Protein AF-A0A085B988-F1 (afdb_monomer)

Solvent-accessible surface area (backbone atoms only — not comparable to full-atom values): 16135 Å² total; per-residue (Å²): 115,70,68,63,54,52,51,52,52,50,52,53,51,49,52,50,49,53,51,50,53,52,50,44,58,66,55,69,70,74,68,93,70,78,84,76,68,86,62,79,78,66,74,52,70,45,44,28,34,42,76,53,87,60,37,57,33,40,39,37,40,33,57,68,80,32,30,37,39,39,39,37,30,52,60,82,52,98,89,60,91,79,76,56,55,33,34,33,35,31,39,49,46,76,57,89,52,35,40,32,35,39,48,45,75,81,68,67,90,34,77,63,71,89,75,56,96,68,50,76,66,55,59,63,71,48,71,84,55,59,67,43,81,42,102,53,93,70,60,93,62,35,32,36,43,28,30,57,69,68,96,55,71,85,59,50,44,44,25,27,76,56,95,92,36,83,40,82,42,60,70,78,42,77,42,76,48,95,61,66,49,73,47,80,55,99,65,35,62,53,58,38,37,32,38,38,32,29,52,50,45,94,84,36,34,40,36,40,35,44,84,84,81,45,74,47,80,46,50,50,90,77,41,94,63,51,23,28,36,39,57,78,74,68,48,93,46,46,50,80,45,55,74,48,39,25,46,47,62,101,53,37,44,32,61,57,86,56,93,85,51,64,92,51,69,82,46,64,66,70,75,41,60,22,37,55,110

Organism: NCBI:txid421072

Mean predicted aligned error: 17.69 Å

Nearest PDB structures (foldseek):
  1yem-assembly1_A  TM=4.155E-01  e=1.054E+00  Pyrococcus furiosus DSM 3638
  2dc4-assembly1_B  TM=4.077E-01  e=1.527E+00  Pyrococcus horikoshii
  8t0b-assembly1_A  TM=4.467E-01  e=3.559E+00  Burkholderia pseudomallei
  2hzr-assembly1_A  TM=3.355E-01  e=6.041E+00  Homo sapiens

Foldseek 3Di:
DVVVVVVVVVVVVVVVVVVVVVVVVVVVVPDDDDPPPPPPPAADWWKWFFPDPQWTWIKIAHRNQQKIKIKIWGDDDPPDPDIAIAMWIAGWDDDPQKIFDFTDDPDVPFPPVVPDPDDPVNCVVCQAWPKFADPDDDDPQKAKEFEQDDPCQPQKWKFFQDPNDTDGWDFPDKDFDPDWDWDDDPGGIGTTGIMIITGQDPQQWMWMAGDVRDIDIGRCVPVVHRYIYIYSQPDRRYDGRGGWMWRDDPFWTATDDDPPPVVCPPPPRNNGIITID

Sequence (277 aa):
MKMKAIMIIMMTLVILAIGVVSLSALKSSSAKGKKQKISNFFLKTEIYKSNDKLTNTIMKLDYKDSTFSYQEKYILKPGDDVGYETESKGKFKMNHDTLIFYSEMPENAQLDFGTHELTDEEIAKNKFSYIYPIDEKVDDNQVKIYFDNIAEIQEYKAFTIIDHQLKPINIIERKELDESKLIKTKTSNFFLFHYLIIEMPKNNQLLIIGSRDESFLFDFNKIPYRSFHFYTRVYWGFMDLTGIKFQKNDKTLKRIQSADDKRYQSSGALNLDFIKQ

Structure (mmCIF, N/CA/C/O backbone):
data_AF-A0A085B988-F1
#
_entry.id   AF-A0A085B988-F1
#
loop_
_atom_site.group_PDB
_atom_site.id
_atom_site.type_symbol
_atom_site.label_atom_id
_atom_site.label_alt_id
_atom_site.label_comp_id
_atom_site.label_asym_id
_atom_site.label_entity_id
_atom_site.label_seq_id
_atom_site.pdbx_PDB_ins_code
_atom_site.Cartn_x
_atom_site.Cartn_y
_atom_site.Cartn_z
_atom_site.occupancy
_atom_site.B_iso_or_equiv
_atom_site.auth_seq_id
_atom_site.auth_comp_id
_atom_site.auth_asym_id
_atom_site.auth_atom_id
_atom_site.pdbx_PDB_model_num
ATOM 1 N N . MET A 1 1 ? -79.109 -28.589 -8.029 1.00 56.28 1 MET A N 1
ATOM 2 C CA . MET A 1 1 ? -78.853 -27.384 -7.196 1.00 56.28 1 MET A CA 1
ATOM 3 C C . MET A 1 1 ? -78.129 -27.672 -5.877 1.00 56.28 1 MET A C 1
ATOM 5 O O . MET A 1 1 ? -77.225 -26.913 -5.556 1.00 56.28 1 MET A O 1
ATOM 9 N N . LYS A 1 2 ? -78.443 -28.756 -5.143 1.00 52.97 2 LYS A N 1
ATOM 10 C CA . LYS A 1 2 ? -77.826 -29.066 -3.832 1.00 52.97 2 LYS A CA 1
ATOM 11 C C . LYS A 1 2 ? -76.287 -29.201 -3.844 1.00 52.97 2 LYS A C 1
ATOM 13 O O . LYS A 1 2 ? -75.645 -28.641 -2.968 1.00 52.97 2 LYS A O 1
ATOM 18 N N . MET A 1 3 ? -75.678 -29.831 -4.858 1.00 53.03 3 MET A N 1
ATOM 19 C CA . MET A 1 3 ? -74.204 -29.963 -4.931 1.00 53.03 3 MET A CA 1
ATOM 20 C C . MET A 1 3 ? -73.462 -28.630 -5.110 1.00 53.03 3 MET A C 1
ATOM 22 O O . MET A 1 3 ? -72.415 -28.441 -4.503 1.00 53.03 3 MET A O 1
ATOM 26 N N . LYS A 1 4 ? -74.005 -27.682 -5.891 1.00 57.44 4 LYS A N 1
ATOM 27 C CA . LYS A 1 4 ? -73.367 -26.366 -6.087 1.00 57.44 4 LYS A CA 1
ATOM 28 C C . LYS A 1 4 ? -73.376 -25.538 -4.796 1.00 57.44 4 LYS A C 1
ATOM 30 O O . LYS A 1 4 ? -72.388 -24.881 -4.496 1.00 57.44 4 LYS A O 1
ATOM 35 N N . ALA A 1 5 ? -74.447 -25.631 -4.006 1.00 67.19 5 ALA A N 1
ATOM 36 C CA . ALA A 1 5 ? -74.530 -24.974 -2.701 1.00 67.19 5 ALA A CA 1
ATOM 37 C C . ALA A 1 5 ? -73.540 -25.575 -1.685 1.00 67.19 5 ALA A C 1
ATOM 39 O O . ALA A 1 5 ? -72.858 -24.830 -0.989 1.00 67.19 5 ALA A O 1
ATOM 40 N N . ILE A 1 6 ? -73.394 -26.906 -1.657 1.00 71.62 6 ILE A N 1
ATOM 41 C CA . ILE A 1 6 ? -72.419 -27.591 -0.789 1.00 71.62 6 ILE A CA 1
ATOM 42 C C . ILE A 1 6 ? -70.984 -27.171 -1.136 1.00 71.62 6 ILE A C 1
ATOM 44 O O . ILE A 1 6 ? -70.185 -26.914 -0.240 1.00 71.62 6 ILE A O 1
ATOM 48 N N . MET A 1 7 ? -70.668 -27.032 -2.426 1.00 64.38 7 MET A N 1
ATOM 49 C CA . MET A 1 7 ? -69.333 -26.637 -2.880 1.00 64.38 7 MET A CA 1
ATOM 50 C C . MET A 1 7 ? -68.983 -25.192 -2.492 1.00 64.38 7 MET A C 1
ATOM 52 O O . MET A 1 7 ? -67.863 -24.922 -2.068 1.00 64.38 7 MET A O 1
ATOM 56 N N . ILE A 1 8 ? -69.956 -24.277 -2.566 1.00 74.81 8 ILE A N 1
ATOM 57 C CA . ILE A 1 8 ? -69.787 -22.883 -2.128 1.00 74.81 8 ILE A CA 1
ATOM 58 C C . ILE A 1 8 ? -69.604 -22.823 -0.608 1.00 74.81 8 ILE A C 1
ATOM 60 O O . ILE A 1 8 ? -68.708 -22.131 -0.129 1.00 74.81 8 ILE A O 1
ATOM 64 N N . ILE A 1 9 ? -70.383 -23.591 0.158 1.00 74.94 9 ILE A N 1
ATOM 65 C CA . ILE A 1 9 ? -70.235 -23.657 1.618 1.00 74.94 9 ILE A CA 1
ATOM 66 C C . ILE A 1 9 ? -68.855 -24.220 1.995 1.00 74.94 9 ILE A C 1
ATOM 68 O O . ILE A 1 9 ? -68.185 -23.647 2.852 1.00 74.94 9 ILE A O 1
ATOM 72 N N . MET A 1 10 ? -68.379 -25.268 1.311 1.00 70.19 10 MET A N 1
ATOM 73 C CA . MET A 1 10 ? -67.030 -25.803 1.532 1.00 70.19 10 MET A CA 1
ATOM 74 C C . MET A 1 10 ? -65.930 -24.803 1.168 1.00 70.19 10 MET A C 1
ATOM 76 O O . MET A 1 10 ? -65.012 -24.629 1.962 1.00 70.19 10 MET A O 1
ATOM 80 N N . MET A 1 11 ? -66.015 -24.107 0.028 1.00 72.69 11 MET A N 1
ATOM 81 C CA . MET A 1 11 ? -65.027 -23.072 -0.315 1.00 72.69 11 MET A CA 1
ATOM 82 C C . MET A 1 11 ? -65.014 -21.946 0.719 1.00 72.69 11 MET A C 1
ATOM 84 O O . MET A 1 11 ? -63.944 -21.497 1.119 1.00 72.69 11 MET A O 1
ATOM 88 N N . THR A 1 12 ? -66.184 -21.534 1.207 1.00 73.38 12 THR A N 1
ATOM 89 C CA . THR A 1 12 ? -66.284 -20.475 2.220 1.00 73.38 12 THR A CA 1
ATOM 90 C C . THR A 1 12 ? -65.674 -20.923 3.554 1.00 73.38 12 THR A C 1
ATOM 92 O O . THR A 1 12 ? -64.938 -20.163 4.179 1.00 73.38 12 THR A O 1
ATOM 95 N N . LEU A 1 13 ? -65.899 -22.179 3.958 1.00 72.44 13 LEU A N 1
ATOM 96 C CA . LEU A 1 13 ? -65.282 -22.782 5.146 1.00 72.44 13 LEU A CA 1
ATOM 97 C C . LEU A 1 13 ? -63.763 -22.937 5.008 1.00 72.44 13 LEU A C 1
ATOM 99 O O . LEU A 1 13 ? -63.048 -22.691 5.974 1.00 72.44 13 LEU A O 1
ATOM 103 N N . VAL A 1 14 ? -63.258 -23.289 3.823 1.00 71.19 14 VAL A N 1
ATOM 104 C CA . VAL A 1 14 ? -61.813 -23.383 3.557 1.00 71.19 14 VAL A CA 1
ATOM 105 C C . VAL A 1 14 ? -61.159 -22.002 3.608 1.00 71.19 14 VAL A C 1
ATOM 107 O O . VAL A 1 14 ? -60.109 -21.853 4.225 1.00 71.19 14 VAL A O 1
ATOM 110 N N . ILE A 1 15 ? -61.792 -20.970 3.044 1.00 70.38 15 ILE A N 1
ATOM 111 C CA . ILE A 1 15 ? -61.278 -19.591 3.099 1.00 70.38 15 ILE A CA 1
ATOM 112 C C . ILE A 1 15 ? -61.285 -19.065 4.542 1.00 70.38 15 ILE A C 1
ATOM 114 O O . ILE A 1 15 ? -60.307 -18.457 4.976 1.00 70.38 15 ILE A O 1
ATOM 118 N N . LEU A 1 16 ? -62.336 -19.352 5.318 1.00 64.38 16 LEU A N 1
ATOM 119 C CA . LEU A 1 16 ? -62.389 -19.024 6.746 1.00 64.38 16 LEU A CA 1
ATOM 120 C C . LEU A 1 16 ? -61.333 -19.794 7.550 1.00 64.38 16 LEU A C 1
ATOM 122 O O . LEU A 1 16 ? -60.683 -19.202 8.407 1.00 64.38 16 LEU A O 1
ATOM 126 N N . ALA A 1 17 ? -61.102 -21.075 7.252 1.00 60.28 17 ALA A N 1
ATOM 127 C CA . ALA A 1 17 ? -60.064 -21.869 7.902 1.00 60.28 17 ALA A CA 1
ATOM 128 C C . ALA A 1 17 ? -58.659 -21.330 7.591 1.00 60.28 17 ALA A C 1
ATOM 130 O O . ALA A 1 17 ? -57.859 -21.168 8.509 1.00 60.28 17 ALA A O 1
ATOM 131 N N . ILE A 1 18 ? -58.372 -20.961 6.338 1.00 64.31 18 ILE A N 1
ATOM 132 C CA . ILE A 1 18 ? -57.099 -20.329 5.956 1.00 64.31 18 ILE A CA 1
ATOM 133 C C . ILE A 1 18 ? -56.958 -18.966 6.644 1.00 64.31 18 ILE A C 1
ATOM 135 O O . ILE A 1 18 ? -55.893 -18.666 7.179 1.00 64.31 18 ILE A O 1
ATOM 139 N N . GLY A 1 19 ? -58.024 -18.165 6.715 1.00 53.06 19 GLY A N 1
ATOM 140 C CA . GLY A 1 19 ? -58.020 -16.879 7.417 1.00 53.06 19 GLY A CA 1
ATOM 141 C C . GLY A 1 19 ? -57.757 -17.014 8.920 1.00 53.06 19 GLY A C 1
ATOM 142 O O . GLY A 1 19 ? -56.958 -16.261 9.474 1.00 53.06 19 GLY A O 1
ATOM 143 N N . VAL A 1 20 ? -58.357 -18.012 9.578 1.00 58.59 20 VAL A N 1
ATOM 144 C CA . VAL A 1 20 ? -58.150 -18.285 11.009 1.00 58.59 20 VAL A CA 1
ATOM 145 C C . VAL A 1 20 ? -56.761 -18.863 11.275 1.00 58.59 20 VAL A C 1
ATOM 147 O O . VAL A 1 20 ? -56.142 -18.448 12.248 1.00 58.59 20 VAL A O 1
ATOM 150 N N . VAL A 1 21 ? -56.232 -19.737 10.408 1.00 55.00 21 VAL A N 1
ATOM 151 C CA . VAL A 1 21 ? -54.849 -20.250 10.497 1.00 55.00 21 VAL A CA 1
ATOM 152 C C . VAL A 1 21 ? -53.825 -19.138 10.245 1.00 55.00 21 VAL A C 1
ATOM 154 O O . VAL A 1 21 ? -52.791 -19.089 10.902 1.00 55.00 21 VAL A O 1
ATOM 157 N N . SER A 1 22 ? -54.135 -18.183 9.367 1.00 52.50 22 SER A N 1
ATOM 158 C CA . SER A 1 22 ? -53.291 -17.007 9.117 1.00 52.50 22 SER A CA 1
ATOM 159 C C . SER A 1 22 ? -53.300 -16.042 10.305 1.00 52.50 22 SER A C 1
ATOM 161 O O . SER A 1 22 ? -52.251 -15.529 10.690 1.00 52.50 22 SER A O 1
ATOM 163 N N . LEU A 1 23 ? -54.461 -15.828 10.942 1.00 47.12 23 LEU A N 1
ATOM 164 C CA . LEU A 1 23 ? -54.572 -15.001 12.147 1.00 47.12 23 LEU A CA 1
ATOM 165 C C . LEU A 1 23 ? -53.976 -15.678 13.384 1.00 47.12 23 LEU A C 1
ATOM 167 O O . LEU A 1 23 ?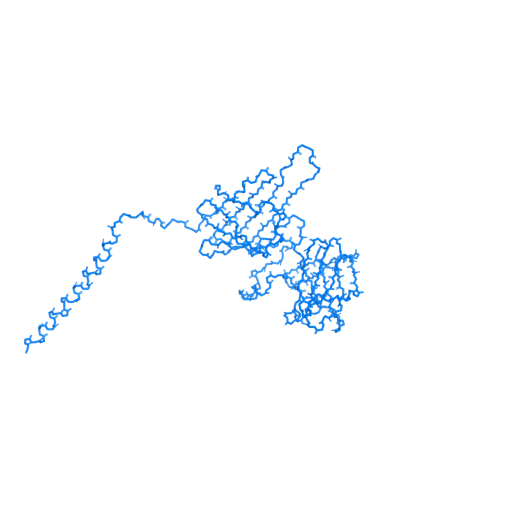 -53.443 -14.984 14.248 1.00 47.12 23 LEU A O 1
ATOM 171 N N . SER A 1 24 ? -54.070 -17.004 13.495 1.00 49.41 24 SER A N 1
ATOM 172 C CA . SER A 1 24 ? -53.463 -17.757 14.590 1.00 49.41 24 SER A CA 1
ATOM 173 C C . SER A 1 24 ? -51.964 -17.945 14.389 1.00 49.41 24 SER A C 1
ATOM 175 O O . SER A 1 24 ? -51.262 -17.898 15.384 1.00 49.41 24 SER A O 1
ATOM 177 N N . ALA A 1 25 ? -51.438 -17.997 13.160 1.00 47.59 25 ALA A N 1
ATOM 178 C CA . ALA A 1 25 ? -50.002 -17.855 12.894 1.00 47.59 25 ALA A CA 1
ATOM 179 C C . ALA A 1 25 ? -49.496 -16.430 13.202 1.00 47.59 25 ALA A C 1
ATOM 181 O O . ALA A 1 25 ? -48.410 -16.260 13.758 1.00 47.59 25 ALA A O 1
ATOM 182 N N . LEU A 1 26 ? -50.310 -15.397 12.937 1.00 41.78 26 LEU A N 1
ATOM 183 C CA . LEU A 1 26 ? -50.000 -14.022 13.350 1.00 41.78 26 LEU A CA 1
ATOM 184 C C . LEU A 1 26 ? -50.078 -13.831 14.876 1.00 41.78 26 LEU A C 1
ATOM 186 O O . LEU A 1 26 ? -49.304 -13.053 15.425 1.00 41.78 26 LEU A O 1
ATOM 190 N N . LYS A 1 27 ? -50.980 -14.539 15.574 1.00 38.75 27 LYS A N 1
ATOM 191 C CA . LYS A 1 27 ? -51.161 -14.442 17.036 1.00 38.75 27 LYS A CA 1
ATOM 192 C C . LYS A 1 27 ? -50.335 -15.447 17.847 1.00 38.75 27 LYS A C 1
ATOM 194 O O . LYS A 1 27 ? -50.029 -15.153 18.993 1.00 38.75 27 LYS A O 1
ATOM 199 N N . SER A 1 28 ? -49.913 -16.587 17.302 1.00 31.91 28 SER A N 1
ATOM 200 C CA . SER A 1 28 ? -49.079 -17.571 18.014 1.00 31.91 28 SER A CA 1
ATOM 201 C C . SER A 1 28 ? -47.587 -17.246 17.958 1.00 31.91 28 SER A C 1
ATOM 203 O O . SER A 1 28 ? -46.792 -17.951 18.574 1.00 31.91 28 SER A O 1
ATOM 205 N N . SER A 1 29 ? -47.195 -16.158 17.288 1.00 34.44 29 SER A N 1
ATOM 206 C CA . SER A 1 29 ? -45.872 -15.550 17.474 1.00 34.44 29 SER A CA 1
ATOM 207 C C . SER A 1 29 ? -45.785 -14.691 18.749 1.00 34.44 29 SER A C 1
ATOM 209 O O . SER A 1 29 ? -44.709 -14.203 19.094 1.00 34.44 29 SER A O 1
ATOM 211 N N . SER A 1 30 ? -46.871 -14.556 19.528 1.00 40.97 30 SER A N 1
ATOM 212 C CA . SER A 1 30 ? -46.821 -13.934 20.854 1.00 40.97 30 SER A CA 1
ATOM 213 C C . SER A 1 30 ? -46.488 -14.951 21.954 1.00 40.97 30 SER A C 1
ATOM 215 O O . SER A 1 30 ? -47.345 -15.349 22.743 1.00 40.97 30 SER A O 1
ATOM 217 N N . ALA A 1 31 ? -45.213 -15.326 22.054 1.00 35.84 31 ALA A N 1
ATOM 218 C CA . ALA A 1 31 ? -44.640 -15.856 23.288 1.00 35.84 31 ALA A CA 1
ATOM 219 C C . ALA A 1 31 ? -43.190 -15.371 23.463 1.00 35.84 31 ALA A C 1
ATOM 221 O O . ALA A 1 31 ? -42.256 -15.901 22.876 1.00 35.84 31 ALA A O 1
ATOM 222 N N . LYS A 1 32 ? -43.041 -14.346 24.315 1.00 38.91 32 LYS A N 1
ATOM 223 C CA . LYS A 1 32 ? -41.827 -13.967 25.064 1.00 38.91 32 LYS A CA 1
ATOM 224 C C . LYS A 1 32 ? -40.514 -13.896 24.264 1.00 38.91 32 LYS A C 1
ATOM 226 O O . LYS A 1 32 ? -39.585 -14.661 24.489 1.00 38.91 32 LYS A O 1
ATOM 231 N N . GLY A 1 33 ? -40.379 -12.855 23.452 1.00 31.08 33 GLY A N 1
ATOM 232 C CA . GLY A 1 33 ? -39.092 -12.382 22.943 1.00 31.08 33 GLY A CA 1
ATOM 233 C C . GLY A 1 33 ? -39.107 -10.862 22.904 1.00 31.08 33 GLY A C 1
ATOM 234 O O . GLY A 1 33 ? -40.098 -10.276 22.483 1.00 31.08 33 GLY A O 1
ATOM 235 N N . LYS A 1 34 ? -38.060 -10.228 23.436 1.00 28.50 34 LYS A N 1
ATOM 236 C CA . LYS A 1 34 ? -37.865 -8.773 23.548 1.00 28.50 34 LYS A CA 1
ATOM 237 C C . LYS A 1 34 ? -38.475 -8.004 22.370 1.00 28.50 34 LYS A C 1
ATOM 239 O O . LYS A 1 34 ? -38.196 -8.344 21.227 1.00 28.50 34 LYS A O 1
ATOM 244 N N . LYS A 1 35 ? -39.198 -6.909 22.658 1.00 27.38 35 LYS A N 1
ATOM 245 C CA . LYS A 1 35 ? -39.424 -5.815 21.698 1.00 27.38 35 LYS A CA 1
ATOM 246 C C . LYS A 1 35 ? -38.090 -5.542 21.002 1.00 27.38 35 LYS A C 1
ATOM 248 O O . LYS A 1 35 ? -37.198 -4.952 21.615 1.00 27.38 35 LYS A O 1
ATOM 253 N N . GLN A 1 36 ? -37.942 -5.993 19.761 1.00 36.16 36 GLN A N 1
ATOM 254 C CA . GLN A 1 36 ? -36.834 -5.595 18.919 1.00 36.16 36 GLN A CA 1
ATOM 255 C C . GLN A 1 36 ? -37.125 -4.135 18.603 1.00 36.16 36 GLN A C 1
ATOM 257 O O . GLN A 1 36 ? -37.909 -3.800 17.719 1.00 36.16 36 GLN A O 1
ATOM 262 N N . LYS A 1 37 ? -36.587 -3.251 19.453 1.00 29.38 37 LYS A N 1
ATOM 263 C CA . LYS A 1 37 ? -36.393 -1.857 19.094 1.00 29.38 37 LYS A CA 1
ATOM 264 C C . LYS A 1 37 ? -35.726 -1.913 17.726 1.00 29.38 37 LYS A C 1
ATOM 266 O O . LYS A 1 37 ? -34.591 -2.368 17.627 1.00 29.38 37 LYS A O 1
ATOM 271 N N . ILE A 1 38 ? -36.416 -1.436 16.701 1.00 37.53 38 ILE A N 1
ATOM 272 C CA . ILE A 1 38 ? -35.752 -0.853 15.543 1.00 37.53 38 ILE A CA 1
ATOM 273 C C . ILE A 1 38 ? -35.055 0.384 16.119 1.00 37.53 38 ILE A C 1
ATOM 275 O O . ILE A 1 38 ? -35.609 1.476 16.179 1.00 37.53 38 ILE A O 1
ATOM 279 N N . SER A 1 39 ? -33.916 0.163 16.769 1.00 35.88 39 SER A N 1
ATOM 280 C CA . SER A 1 39 ? -33.159 1.194 17.452 1.00 35.88 39 SER A CA 1
ATOM 281 C C . SER A 1 39 ? -32.355 1.923 16.396 1.00 35.88 39 SER A C 1
ATOM 283 O O . SER A 1 39 ? -31.369 1.364 15.936 1.00 35.88 39 SER A O 1
ATOM 285 N N . ASN A 1 40 ? -32.778 3.134 16.030 1.00 35.56 40 ASN A N 1
ATOM 286 C CA . ASN A 1 40 ? -31.929 4.268 15.641 1.00 35.56 40 ASN A CA 1
ATOM 287 C C . ASN A 1 40 ? -30.579 3.919 14.971 1.00 35.56 40 ASN A C 1
ATOM 289 O O . ASN A 1 40 ? -29.538 4.394 15.422 1.00 35.56 40 ASN A O 1
ATOM 293 N N . PHE A 1 41 ? -30.563 3.082 13.930 1.00 43.50 41 PHE A N 1
ATOM 294 C CA . PHE A 1 41 ? -29.304 2.507 13.432 1.00 43.50 41 PHE A CA 1
ATOM 295 C C . PHE A 1 41 ? -28.514 3.445 12.500 1.00 43.50 41 PHE A C 1
ATOM 297 O O . PHE A 1 41 ? -27.426 3.095 12.073 1.00 43.50 41 PHE A O 1
ATOM 304 N N . PHE A 1 42 ? -29.009 4.653 12.207 1.00 45.97 42 PHE A N 1
ATOM 305 C CA . PHE A 1 42 ? -28.459 5.487 11.126 1.00 45.97 42 PHE A CA 1
ATOM 306 C C . PHE A 1 42 ? -27.884 6.850 11.546 1.00 45.97 42 PHE A C 1
ATOM 308 O O . PHE A 1 42 ? -27.756 7.738 10.713 1.00 45.97 42 PHE A O 1
ATOM 315 N N . LEU A 1 43 ? -27.503 7.037 12.816 1.00 51.69 43 LEU A N 1
ATOM 316 C CA . LEU A 1 43 ? -26.824 8.273 13.265 1.00 51.69 43 LEU A CA 1
ATOM 317 C C . LEU A 1 43 ? -25.658 8.042 14.239 1.00 51.69 43 LEU A C 1
ATOM 319 O O . LEU A 1 43 ? -25.216 8.975 14.906 1.00 51.69 43 LEU A O 1
ATOM 323 N N . LYS A 1 44 ? -25.191 6.803 14.406 1.00 76.06 44 LYS A N 1
ATOM 324 C CA . LYS A 1 44 ? -24.304 6.469 15.521 1.00 76.06 44 LYS A CA 1
ATOM 325 C C . LYS A 1 44 ? -22.869 6.314 15.053 1.00 76.06 44 LYS A C 1
ATOM 327 O O . LYS A 1 44 ? -22.536 5.279 14.503 1.00 76.06 44 LYS A O 1
ATOM 332 N N . THR A 1 45 ? -22.015 7.286 15.346 1.00 88.50 45 THR A N 1
ATOM 333 C CA . THR A 1 45 ? -20.570 7.045 15.380 1.00 88.50 45 THR A CA 1
ATOM 334 C C . THR A 1 45 ? -20.261 6.083 16.533 1.00 88.50 45 THR A C 1
ATOM 336 O O . THR A 1 45 ? -20.767 6.248 17.646 1.00 88.50 45 THR A O 1
ATOM 339 N N . GLU A 1 46 ? -19.448 5.062 16.288 1.00 93.00 46 GLU A N 1
ATOM 340 C CA . GLU A 1 46 ? -18.937 4.155 17.316 1.00 93.00 46 GLU A CA 1
ATOM 341 C C . GLU A 1 46 ? -17.434 4.355 17.480 1.00 93.00 46 GLU A C 1
ATOM 343 O O . GLU A 1 46 ? -16.712 4.480 16.495 1.00 93.00 46 GLU A O 1
ATOM 348 N N . ILE A 1 47 ? -16.962 4.389 18.725 1.00 93.69 47 ILE A N 1
ATOM 349 C CA . ILE A 1 47 ? -15.545 4.551 19.048 1.00 93.69 47 ILE A CA 1
ATOM 350 C C . ILE A 1 47 ? -15.073 3.284 19.744 1.00 93.69 47 ILE A C 1
ATOM 352 O O . ILE A 1 47 ? -15.721 2.778 20.657 1.00 93.69 47 ILE A O 1
ATOM 356 N N . TYR A 1 48 ? -13.936 2.781 19.303 1.00 93.06 48 TYR A N 1
ATOM 357 C CA . TYR A 1 48 ? -13.304 1.565 19.766 1.00 93.06 48 TYR A CA 1
ATOM 358 C C . TYR A 1 48 ? -11.884 1.886 20.207 1.00 93.06 48 TYR A C 1
ATOM 360 O O . TYR A 1 48 ? -11.178 2.640 19.540 1.00 93.06 48 TYR A O 1
ATOM 368 N N . LYS A 1 49 ? -11.455 1.305 21.324 1.00 92.62 49 LYS A N 1
ATOM 369 C CA . LYS A 1 49 ? -10.102 1.457 21.854 1.00 92.62 49 LYS A CA 1
ATOM 370 C C . LYS A 1 49 ? -9.450 0.091 22.013 1.00 92.62 49 LYS A C 1
ATOM 372 O O . LYS A 1 49 ? -10.100 -0.844 22.482 1.00 92.62 49 LYS A O 1
ATOM 377 N N . SER A 1 50 ? -8.187 -0.028 21.617 1.00 89.62 50 SER A N 1
ATOM 378 C CA . SER A 1 50 ? -7.404 -1.232 21.903 1.00 89.62 50 SER A CA 1
ATOM 379 C C . SER A 1 50 ? -7.091 -1.328 23.400 1.00 89.62 50 SER A C 1
ATOM 381 O O . SER A 1 50 ? -6.917 -0.311 24.072 1.00 89.62 50 SER A O 1
ATOM 383 N N . ASN A 1 51 ? -6.990 -2.552 23.919 1.00 85.56 51 ASN A N 1
ATOM 384 C CA . ASN A 1 51 ? -6.523 -2.820 25.284 1.00 85.56 51 ASN A CA 1
ATOM 385 C C . ASN A 1 51 ? -4.990 -2.852 25.411 1.00 85.56 51 ASN A C 1
ATOM 387 O O . ASN A 1 51 ? -4.471 -3.269 26.450 1.00 85.56 51 ASN A O 1
ATOM 391 N N . ASP A 1 52 ? -4.266 -2.465 24.360 1.00 83.75 52 ASP A N 1
ATOM 392 C CA . ASP A 1 52 ? -2.813 -2.368 24.408 1.00 83.75 52 ASP A CA 1
ATOM 393 C C . ASP A 1 52 ? -2.354 -1.390 25.500 1.00 83.75 52 ASP A C 1
ATOM 395 O O . ASP A 1 52 ? -2.938 -0.327 25.708 1.00 83.75 52 ASP A O 1
ATOM 399 N N . LYS A 1 53 ? -1.283 -1.758 26.204 1.00 83.56 53 LYS A N 1
ATOM 400 C CA . LYS A 1 53 ? -0.623 -0.902 27.197 1.00 83.56 53 LYS A CA 1
ATOM 401 C C . LYS A 1 53 ? 0.565 -0.141 26.612 1.00 83.56 53 LYS A C 1
ATOM 403 O O . LYS A 1 53 ? 1.077 0.757 27.276 1.00 83.56 53 LYS A O 1
ATOM 408 N N . LEU A 1 54 ? 1.043 -0.534 25.431 1.00 79.50 54 LEU A N 1
ATOM 409 C CA . LEU A 1 54 ? 2.178 0.090 24.748 1.00 79.50 54 LEU A CA 1
ATOM 410 C C . LEU A 1 54 ? 1.741 1.225 23.821 1.00 79.50 54 LEU A C 1
ATOM 412 O O . LEU A 1 54 ? 2.508 2.154 23.578 1.00 79.50 54 LEU A O 1
ATOM 416 N N . THR A 1 55 ? 0.504 1.168 23.335 1.00 83.25 55 THR A N 1
ATOM 417 C CA . THR A 1 55 ? -0.047 2.136 22.391 1.00 83.25 55 THR A CA 1
ATOM 418 C C . THR A 1 55 ? -1.401 2.654 22.856 1.00 83.25 55 THR A C 1
ATOM 420 O O . THR A 1 55 ? -2.179 1.958 23.507 1.00 83.25 55 THR A O 1
ATOM 423 N N . ASN A 1 56 ? -1.706 3.900 22.511 1.00 86.62 56 ASN A N 1
ATOM 424 C CA . ASN A 1 56 ? -3.055 4.434 22.566 1.00 86.62 56 ASN A CA 1
ATOM 425 C C . ASN A 1 56 ? -3.664 4.338 21.167 1.00 86.62 56 ASN A C 1
ATOM 427 O O . ASN A 1 56 ? -3.410 5.199 20.325 1.00 86.62 56 ASN A O 1
ATOM 431 N N . THR A 1 57 ? -4.453 3.288 20.939 1.00 89.94 57 THR A N 1
ATOM 432 C CA . THR A 1 57 ? -5.044 3.009 19.627 1.00 89.94 57 THR A CA 1
ATOM 433 C C . THR A 1 57 ? -6.553 3.182 19.649 1.00 89.94 57 THR A C 1
ATOM 435 O O . THR A 1 57 ? -7.246 2.570 20.468 1.00 89.94 57 THR A O 1
ATOM 438 N N . ILE A 1 58 ? -7.059 4.005 18.735 1.00 92.12 58 ILE A N 1
ATOM 439 C CA . ILE A 1 58 ? -8.462 4.381 18.603 1.00 92.12 58 ILE A CA 1
ATOM 440 C C . ILE A 1 58 ? -8.921 4.091 17.177 1.00 92.12 58 ILE A C 1
ATOM 442 O O . ILE A 1 58 ? -8.287 4.506 16.213 1.00 92.12 58 ILE A O 1
ATOM 446 N N . MET A 1 59 ? -10.070 3.435 17.054 1.00 92.19 59 MET A N 1
ATOM 447 C CA . MET A 1 59 ? -10.784 3.266 15.797 1.00 92.19 59 MET A CA 1
ATOM 448 C C . MET A 1 59 ? -12.183 3.863 15.923 1.00 92.19 59 MET A C 1
ATOM 450 O O . MET A 1 59 ? -12.915 3.553 16.861 1.00 92.19 59 MET A O 1
ATOM 454 N N . LYS A 1 60 ? -12.566 4.729 14.991 1.00 94.38 60 LYS A N 1
ATOM 455 C CA . LYS A 1 60 ? -13.900 5.329 14.926 1.00 94.38 60 LYS A CA 1
ATOM 456 C C . LYS A 1 60 ? -14.604 4.837 13.676 1.00 94.38 60 LYS A C 1
ATOM 458 O O . LYS A 1 60 ? -14.000 4.828 12.611 1.00 94.38 60 LYS A O 1
ATOM 463 N N . LEU A 1 61 ? -15.866 4.452 13.811 1.00 93.50 61 LEU A N 1
ATOM 464 C CA . LEU A 1 61 ? -16.732 4.022 12.719 1.00 93.50 61 LEU A CA 1
ATOM 465 C C . LEU A 1 61 ? -17.917 4.974 12.633 1.00 93.50 61 LEU A C 1
ATOM 467 O O . LEU A 1 61 ? -18.712 5.049 13.569 1.00 93.50 61 LEU A O 1
ATOM 471 N N . ASP A 1 62 ? -18.045 5.688 11.525 1.00 91.81 62 ASP A N 1
ATOM 472 C CA . ASP A 1 62 ? -19.215 6.491 11.208 1.00 91.81 62 ASP A CA 1
ATOM 473 C C . ASP A 1 62 ? -20.125 5.730 10.241 1.00 91.81 62 ASP A C 1
ATOM 475 O O . ASP A 1 62 ? -19.809 5.520 9.072 1.00 91.81 62 ASP A O 1
ATOM 479 N N . TYR A 1 63 ? -21.281 5.300 10.739 1.00 88.62 63 TYR A N 1
ATOM 480 C CA . TYR A 1 63 ? -22.240 4.514 9.964 1.00 88.62 63 TYR A CA 1
ATOM 481 C C . TYR A 1 63 ? -23.134 5.366 9.071 1.00 88.62 63 TYR A C 1
ATOM 483 O O . TYR A 1 63 ? -23.796 4.810 8.196 1.00 88.62 63 TYR A O 1
ATOM 491 N N . LYS A 1 64 ? -23.179 6.688 9.278 1.00 86.31 64 LYS A N 1
ATOM 492 C CA . LYS A 1 64 ? -23.952 7.580 8.414 1.00 86.31 64 LYS A CA 1
ATOM 493 C C . LYS A 1 64 ? -23.343 7.595 7.015 1.00 86.31 64 LYS A C 1
ATOM 495 O O . LYS A 1 64 ? -24.057 7.390 6.039 1.00 86.31 64 LYS A O 1
ATOM 500 N N . ASP A 1 65 ? -22.023 7.752 6.958 1.00 84.12 65 ASP A N 1
ATOM 501 C CA . ASP A 1 65 ? -21.272 7.874 5.706 1.00 84.12 65 ASP A CA 1
ATOM 502 C C . ASP A 1 65 ? -20.458 6.603 5.382 1.00 84.12 65 ASP A C 1
ATOM 504 O O . ASP A 1 65 ? -19.775 6.530 4.362 1.00 84.12 65 ASP A O 1
ATOM 508 N N . SER A 1 66 ? -20.562 5.567 6.227 1.00 87.56 66 SER A N 1
ATOM 509 C CA . SER A 1 66 ? -19.769 4.328 6.155 1.00 87.56 66 SER A CA 1
ATOM 510 C C . SER A 1 66 ? -18.263 4.598 6.107 1.00 87.56 66 SER A C 1
ATOM 512 O O . SER A 1 66 ? -17.525 3.965 5.350 1.00 87.56 66 SER A O 1
ATOM 514 N N . THR A 1 67 ? -17.808 5.558 6.911 1.00 90.00 67 THR A N 1
ATOM 515 C CA . THR A 1 67 ? -16.407 5.978 6.992 1.00 90.00 67 THR A CA 1
ATOM 516 C C . THR A 1 67 ? -15.766 5.540 8.298 1.00 90.00 67 THR A C 1
ATOM 518 O O . THR A 1 67 ? -16.433 5.309 9.304 1.00 90.00 67 THR A O 1
ATOM 521 N N . PHE A 1 68 ? -14.449 5.393 8.305 1.00 92.25 68 PHE A N 1
ATOM 522 C CA . PHE A 1 68 ? -13.698 5.110 9.516 1.00 92.25 68 PHE A CA 1
ATOM 523 C C . PHE A 1 68 ? -12.515 6.055 9.668 1.00 92.25 68 PHE A C 1
ATOM 525 O O . PHE A 1 68 ? -12.015 6.625 8.697 1.00 92.25 68 PHE A O 1
ATOM 532 N N . SER A 1 69 ? -12.035 6.159 10.902 1.00 92.19 69 SER A N 1
ATOM 533 C CA . SER A 1 69 ? -10.698 6.655 11.196 1.00 92.19 69 SER A CA 1
ATOM 534 C C . SER A 1 69 ? -9.988 5.755 12.196 1.00 92.19 69 SER A C 1
ATOM 536 O O . SER A 1 69 ? -10.611 5.089 13.023 1.00 92.19 69 SER A O 1
ATOM 538 N N . TYR A 1 70 ? -8.671 5.718 12.085 1.00 90.75 70 TYR A N 1
ATOM 539 C CA . TYR A 1 70 ? -7.746 4.954 12.899 1.00 90.75 70 TYR A CA 1
ATOM 540 C C . TYR A 1 70 ? -6.626 5.882 13.342 1.00 90.75 70 TYR A C 1
ATOM 542 O O . TYR A 1 70 ? -6.106 6.649 12.534 1.00 90.75 70 TYR A O 1
ATOM 550 N N . GLN A 1 71 ? -6.246 5.785 14.606 1.00 88.94 71 GLN A N 1
ATOM 551 C CA . GLN A 1 71 ? -5.087 6.471 15.152 1.00 88.94 71 GLN A CA 1
ATOM 552 C C . GLN A 1 71 ? -4.418 5.552 16.166 1.00 88.94 71 GLN A C 1
ATOM 554 O O . GLN A 1 71 ? -5.081 5.055 17.074 1.00 88.94 71 GLN A O 1
ATOM 559 N N . GLU A 1 72 ? -3.116 5.353 16.035 1.00 85.00 72 GLU A N 1
ATOM 560 C CA . GLU A 1 72 ? -2.274 4.597 16.956 1.00 85.00 72 GLU A CA 1
ATOM 561 C C . GLU A 1 72 ? -1.089 5.468 17.351 1.00 85.00 72 GLU A C 1
ATOM 563 O O . GLU A 1 72 ? -0.354 5.957 16.497 1.00 85.00 72 GLU A O 1
ATOM 568 N N . LYS A 1 73 ? -0.890 5.653 18.655 1.00 82.81 73 LYS A N 1
ATOM 569 C CA . LYS A 1 73 ? 0.216 6.445 19.191 1.00 82.81 73 LYS A CA 1
ATOM 570 C C . LYS A 1 73 ? 0.991 5.655 20.231 1.00 82.81 73 LYS A C 1
ATOM 572 O O . LYS A 1 73 ? 0.395 5.176 21.196 1.00 82.81 73 LYS A O 1
ATOM 577 N N . TYR A 1 74 ? 2.306 5.560 20.072 1.00 78.50 74 TYR A N 1
ATOM 578 C CA . TYR A 1 74 ? 3.180 4.943 21.066 1.00 78.50 74 TYR A CA 1
ATOM 579 C C . TYR A 1 74 ? 3.181 5.739 22.380 1.00 78.50 74 TYR A C 1
ATOM 581 O O . TYR A 1 74 ? 3.247 6.971 22.380 1.00 78.50 74 TYR A O 1
ATOM 589 N N . ILE A 1 75 ? 3.107 5.034 23.509 1.00 82.50 75 ILE A N 1
ATOM 590 C CA . ILE A 1 75 ? 3.157 5.627 24.847 1.00 82.50 75 ILE A CA 1
ATOM 591 C C . ILE A 1 75 ? 4.611 5.592 25.330 1.00 82.50 75 ILE A C 1
ATOM 593 O O . ILE A 1 75 ? 5.067 4.573 25.848 1.00 82.50 75 ILE A O 1
ATOM 597 N N . LEU A 1 76 ? 5.319 6.716 25.167 1.00 75.56 76 LEU A N 1
ATOM 598 C CA . LEU A 1 76 ? 6.710 6.881 25.605 1.00 75.56 76 LEU A CA 1
ATOM 599 C C . LEU A 1 76 ? 6.868 6.618 27.108 1.00 75.56 76 LEU A C 1
ATOM 601 O O . LEU A 1 76 ? 6.118 7.155 27.931 1.00 75.56 76 LEU A O 1
ATOM 605 N N . LYS A 1 77 ? 7.881 5.829 27.466 1.00 78.88 77 LYS A N 1
ATOM 606 C CA . LYS A 1 77 ? 8.315 5.585 28.845 1.00 78.88 77 LYS A CA 1
ATOM 607 C C . LYS A 1 77 ? 9.668 6.257 29.105 1.00 78.88 77 LYS A C 1
ATOM 609 O O . LYS A 1 77 ? 10.403 6.549 28.164 1.00 78.88 77 LYS A O 1
ATOM 614 N N . PRO A 1 78 ? 10.031 6.512 30.376 1.00 73.06 78 PRO A N 1
ATOM 615 C CA . PRO A 1 78 ? 11.365 7.005 30.706 1.00 73.06 78 PRO A CA 1
ATOM 616 C C . PRO A 1 78 ? 12.451 6.067 30.159 1.00 73.06 78 PRO A C 1
ATOM 618 O O . PRO A 1 78 ? 12.450 4.882 30.487 1.00 73.06 78 PRO A O 1
ATOM 621 N N . GLY A 1 79 ? 13.367 6.609 29.353 1.00 73.00 79 GLY A N 1
ATOM 622 C CA . GLY A 1 79 ? 14.431 5.850 28.686 1.00 73.00 79 GLY A CA 1
ATOM 623 C C . GLY A 1 79 ? 14.144 5.471 27.229 1.00 73.00 79 GLY A C 1
ATOM 624 O O . GLY A 1 79 ? 15.030 4.920 26.587 1.00 73.00 79 GLY A O 1
ATOM 625 N N . ASP A 1 80 ? 12.954 5.775 26.703 1.00 56.25 80 ASP A N 1
ATOM 626 C CA . ASP A 1 80 ? 12.668 5.641 25.272 1.00 56.25 80 ASP A CA 1
ATOM 627 C C . ASP A 1 80 ? 13.200 6.866 24.502 1.00 56.25 80 ASP A C 1
ATOM 629 O O . ASP A 1 80 ? 12.903 8.005 24.870 1.00 56.25 80 ASP A O 1
ATOM 633 N N . ASP A 1 81 ? 13.936 6.637 23.409 1.00 43.19 81 ASP A N 1
ATOM 634 C CA . ASP A 1 81 ? 14.546 7.706 22.598 1.00 43.19 81 ASP A CA 1
ATOM 635 C C . ASP A 1 81 ? 13.617 8.248 21.495 1.00 43.19 81 ASP A C 1
ATOM 637 O O . ASP A 1 81 ? 13.696 9.419 21.122 1.00 43.19 81 ASP A O 1
ATOM 641 N N . VAL A 1 82 ? 12.723 7.409 20.958 1.00 49.19 82 VAL A N 1
ATOM 642 C CA . VAL A 1 82 ? 11.815 7.755 19.852 1.00 49.19 82 VAL A CA 1
ATOM 643 C C . VAL A 1 82 ? 10.464 7.053 19.998 1.00 49.19 82 VAL A C 1
ATOM 645 O O . VAL A 1 82 ? 10.379 5.917 20.457 1.00 49.19 82 VAL A O 1
ATOM 648 N N . GLY A 1 83 ? 9.394 7.736 19.588 1.00 59.78 83 GLY A N 1
ATOM 649 C CA . GLY A 1 83 ? 8.039 7.188 19.511 1.00 59.78 83 GLY A CA 1
ATOM 650 C C . GLY A 1 83 ? 7.499 7.250 18.086 1.00 59.78 83 GLY A C 1
ATOM 651 O O . GLY A 1 83 ? 8.104 7.869 17.213 1.00 59.78 83 GLY A O 1
ATOM 652 N N . TYR A 1 84 ? 6.342 6.634 17.856 1.00 60.69 84 TYR A N 1
ATOM 653 C CA . TYR A 1 84 ? 5.646 6.707 16.574 1.00 60.69 84 TYR A CA 1
ATOM 654 C C . TYR A 1 84 ? 4.177 7.078 16.754 1.00 60.69 84 TYR A C 1
ATOM 656 O O . TYR A 1 84 ? 3.563 6.847 17.800 1.00 60.69 84 TYR A O 1
ATOM 664 N N . GLU A 1 85 ? 3.618 7.641 15.694 1.00 68.88 85 GLU A N 1
ATOM 665 C CA . GLU A 1 85 ? 2.195 7.887 15.535 1.00 68.88 85 GLU A CA 1
ATOM 666 C C . GLU A 1 85 ? 1.814 7.425 14.132 1.00 68.88 85 GLU A C 1
ATOM 668 O O . GLU A 1 85 ? 2.533 7.720 13.181 1.00 68.88 85 GLU A O 1
ATOM 673 N N . THR A 1 86 ? 0.737 6.651 14.015 1.00 71.62 86 THR A N 1
ATOM 674 C CA . THR A 1 86 ? 0.191 6.224 12.726 1.00 71.62 86 THR A CA 1
ATOM 675 C C . THR A 1 86 ? -1.296 6.514 12.652 1.00 71.62 86 THR A C 1
ATOM 677 O O . THR A 1 86 ? -2.020 6.372 13.639 1.00 71.62 86 THR A O 1
ATOM 680 N N . GLU A 1 87 ? -1.762 6.901 11.473 1.00 80.25 87 GLU A N 1
ATOM 681 C CA . GLU A 1 87 ? -3.167 7.191 11.222 1.00 80.25 87 GLU A CA 1
ATOM 682 C C . GLU A 1 87 ? -3.691 6.501 9.962 1.00 80.25 87 GLU A C 1
ATOM 684 O O . GLU A 1 87 ? -2.943 6.053 9.094 1.00 80.25 87 GLU A O 1
ATOM 689 N N . SER A 1 88 ? -5.012 6.381 9.879 1.00 80.88 88 SER A N 1
ATOM 690 C CA . SER A 1 88 ? -5.725 5.964 8.677 1.00 80.88 88 SER A CA 1
ATOM 691 C C . SER A 1 88 ? -7.114 6.578 8.678 1.00 80.88 88 SER A C 1
ATOM 693 O O . SER A 1 88 ? -7.720 6.772 9.731 1.00 80.88 88 SER A O 1
ATOM 695 N N . LYS A 1 89 ? -7.666 6.826 7.500 1.00 86.62 89 LYS A N 1
ATOM 696 C CA . LYS A 1 89 ? -9.085 7.135 7.321 1.00 86.62 89 LYS A CA 1
ATOM 697 C C . LYS A 1 89 ? -9.583 6.410 6.085 1.00 86.62 89 LYS A C 1
ATOM 699 O O . LYS A 1 89 ? -8.774 5.916 5.310 1.00 86.62 89 LYS A O 1
ATOM 704 N N . GLY A 1 90 ? -10.888 6.304 5.902 1.00 83.88 90 GLY A N 1
ATOM 705 C CA . GLY A 1 90 ? -11.438 5.770 4.664 1.00 83.88 90 GLY A CA 1
ATOM 706 C C . GLY A 1 90 ? -12.857 5.277 4.808 1.00 83.88 90 GLY A C 1
ATOM 707 O O . GLY A 1 90 ? -13.594 5.735 5.677 1.00 83.88 90 GLY A O 1
ATOM 708 N N . LYS A 1 91 ? -13.232 4.310 3.973 1.00 85.56 91 LYS A N 1
ATOM 709 C CA . LYS A 1 91 ? -14.568 3.708 3.967 1.00 85.56 91 LYS A CA 1
ATOM 710 C C . LYS A 1 91 ? -14.549 2.300 4.535 1.00 85.56 91 LYS A C 1
ATOM 712 O O . LYS A 1 91 ? -13.530 1.612 4.524 1.00 85.56 91 LYS A O 1
ATOM 717 N N . PHE A 1 92 ? -15.695 1.843 5.013 1.00 86.81 92 PHE A N 1
ATOM 718 C CA . PHE A 1 92 ? -15.887 0.456 5.397 1.00 86.81 92 PHE A CA 1
ATOM 719 C C . PHE A 1 92 ? -17.145 -0.120 4.761 1.00 86.81 92 PHE A C 1
ATOM 721 O O . PHE A 1 92 ? -18.111 0.584 4.477 1.00 86.81 92 PHE A O 1
ATOM 728 N N . LYS A 1 93 ? -17.141 -1.436 4.564 1.00 83.94 93 LYS A N 1
ATOM 729 C CA . LYS A 1 93 ? -18.327 -2.198 4.178 1.00 83.94 93 LYS A CA 1
ATOM 730 C C . LYS A 1 93 ? -18.658 -3.202 5.267 1.00 83.94 93 LYS A C 1
ATOM 732 O O . LYS A 1 93 ? -17.774 -3.877 5.792 1.00 83.94 93 LYS A O 1
ATOM 737 N N . MET A 1 94 ? -19.947 -3.316 5.558 1.00 85.31 94 MET A N 1
ATOM 738 C CA . MET A 1 94 ? -20.499 -4.364 6.406 1.00 85.31 94 MET A CA 1
ATOM 739 C C . MET A 1 94 ? -21.021 -5.510 5.546 1.00 85.31 94 MET A C 1
ATOM 741 O O . MET A 1 94 ? -21.812 -5.297 4.627 1.00 85.31 94 MET A O 1
ATOM 745 N N . ASN A 1 95 ? -20.605 -6.730 5.861 1.00 80.75 95 ASN A N 1
ATOM 746 C CA . ASN A 1 95 ? -21.240 -7.953 5.390 1.00 80.75 95 ASN A CA 1
ATOM 747 C C . ASN A 1 95 ? -21.606 -8.802 6.609 1.00 80.75 95 ASN A C 1
ATOM 749 O O . ASN A 1 95 ? -20.728 -9.409 7.222 1.00 80.75 95 ASN A O 1
ATOM 753 N N . HIS A 1 96 ? -22.894 -8.824 6.961 1.00 86.06 96 HIS A N 1
ATOM 754 C CA . HIS A 1 96 ? -23.366 -9.347 8.246 1.00 86.06 96 HIS A CA 1
ATOM 755 C C . HIS A 1 96 ? -22.580 -8.701 9.396 1.00 86.06 96 HIS A C 1
ATOM 757 O O . HIS A 1 96 ? -22.523 -7.478 9.483 1.00 86.06 96 HIS A O 1
ATOM 763 N N . ASP A 1 97 ? -21.922 -9.504 10.226 1.00 87.62 97 ASP A N 1
ATOM 764 C CA . ASP A 1 97 ? -21.115 -9.038 11.350 1.00 87.62 97 ASP A CA 1
ATOM 765 C C . ASP A 1 97 ? -19.635 -8.823 10.978 1.00 87.62 97 ASP A C 1
ATOM 767 O O . ASP A 1 97 ? -18.795 -8.612 11.850 1.00 87.62 97 ASP A O 1
ATOM 771 N N . THR A 1 98 ? -19.284 -8.897 9.690 1.00 89.12 98 THR A N 1
ATOM 772 C CA . THR A 1 98 ? -17.918 -8.661 9.207 1.00 89.12 98 THR A CA 1
ATOM 773 C C . THR A 1 98 ? -17.767 -7.245 8.663 1.00 89.12 98 THR A C 1
ATOM 775 O O . THR A 1 98 ? -18.405 -6.878 7.676 1.00 89.12 98 THR A O 1
ATOM 778 N N . LEU A 1 99 ? -16.862 -6.480 9.269 1.00 88.81 99 LEU A N 1
ATOM 779 C CA . LEU A 1 99 ? -16.354 -5.205 8.771 1.00 88.81 99 LEU A CA 1
ATOM 780 C C . LEU A 1 99 ? -15.169 -5.435 7.842 1.00 88.81 99 LEU A C 1
ATOM 782 O O . LEU A 1 99 ? -14.273 -6.212 8.165 1.00 88.81 99 LEU A O 1
ATOM 786 N N . ILE A 1 100 ? -15.150 -4.730 6.716 1.00 84.44 100 ILE A N 1
ATOM 787 C CA . ILE A 1 100 ? -14.026 -4.700 5.779 1.00 84.44 100 ILE A CA 1
ATOM 788 C C . ILE A 1 100 ? -13.658 -3.241 5.535 1.00 84.44 100 ILE A C 1
ATOM 790 O O . ILE A 1 100 ? -14.524 -2.459 5.140 1.00 84.44 100 ILE A O 1
ATOM 794 N N . PHE A 1 101 ? -12.395 -2.885 5.759 1.00 83.19 101 PHE A N 1
ATOM 795 C CA . PHE A 1 101 ? -11.903 -1.519 5.577 1.00 83.19 101 PHE A CA 1
ATOM 796 C C . PHE A 1 101 ? -11.329 -1.276 4.182 1.00 83.19 101 PHE A C 1
ATOM 798 O O . PHE A 1 101 ? -10.829 -2.189 3.522 1.00 83.19 101 PHE A O 1
ATOM 805 N N . TYR A 1 102 ? -11.393 -0.016 3.763 1.00 74.62 102 TYR A N 1
ATOM 806 C CA . TYR A 1 102 ? -10.845 0.531 2.528 1.00 74.62 102 TYR A CA 1
ATOM 807 C C . TYR A 1 102 ? -10.222 1.883 2.869 1.00 74.62 102 TYR A C 1
ATOM 809 O O . TYR A 1 102 ? -10.931 2.888 2.947 1.00 74.62 102 TYR A O 1
ATOM 817 N N . SER A 1 103 ? -8.921 1.897 3.157 1.00 72.88 103 SER A N 1
ATOM 818 C CA . SER A 1 103 ? -8.236 3.125 3.551 1.00 72.88 103 SER A CA 1
ATOM 819 C C . SER A 1 103 ? -8.133 4.092 2.383 1.00 72.88 103 SER A C 1
ATOM 821 O O . SER A 1 103 ? -7.660 3.752 1.299 1.00 72.88 103 SER A O 1
ATOM 823 N N . GLU A 1 104 ? -8.534 5.322 2.653 1.00 67.62 104 GLU A N 1
ATOM 824 C CA . GLU A 1 104 ? -8.133 6.496 1.908 1.00 67.62 104 GLU A CA 1
ATOM 825 C C . GLU A 1 104 ? -6.704 6.833 2.329 1.00 67.62 104 GLU A C 1
ATOM 827 O O . GLU A 1 104 ? -6.384 6.927 3.517 1.00 67.62 104 GLU A O 1
ATOM 832 N N . MET A 1 105 ? -5.827 6.978 1.343 1.00 57.47 105 MET A N 1
ATOM 833 C CA . MET A 1 105 ? -4.475 7.461 1.598 1.00 57.47 105 MET A CA 1
ATOM 834 C C . MET A 1 105 ? -4.552 8.877 2.194 1.00 57.47 105 MET A C 1
ATOM 836 O O . MET A 1 105 ? -5.467 9.632 1.841 1.00 57.47 105 MET A O 1
ATOM 840 N N . PRO A 1 106 ? -3.616 9.270 3.076 1.00 46.62 106 PRO A N 1
ATOM 841 C CA . PRO A 1 106 ? -3.495 10.656 3.487 1.00 46.62 106 PRO A CA 1
ATOM 842 C C . PRO A 1 106 ? -3.290 11.510 2.234 1.00 46.62 106 PRO A C 1
ATOM 844 O O . PRO A 1 106 ? -2.622 11.107 1.281 1.00 46.62 106 PRO A O 1
ATOM 847 N N . GLU A 1 107 ? -3.915 12.677 2.225 1.00 47.34 107 GLU A N 1
ATOM 848 C CA . GLU A 1 107 ? -3.814 13.663 1.152 1.00 47.34 107 GLU A CA 1
ATOM 849 C C . GLU A 1 107 ? -2.331 14.015 0.851 1.00 47.34 107 GLU A C 1
ATOM 851 O O . GLU A 1 107 ? -1.561 14.160 1.792 1.00 47.34 107 GLU A O 1
ATOM 856 N N . ASN A 1 108 ? -1.797 14.235 -0.364 1.00 39.00 108 ASN A N 1
ATOM 857 C CA . ASN A 1 108 ? -2.325 14.412 -1.726 1.00 39.00 108 ASN A CA 1
ATOM 858 C C . ASN A 1 108 ? -3.828 14.694 -1.795 1.00 39.00 108 ASN A C 1
ATOM 860 O O . ASN A 1 108 ? -4.603 13.826 -2.188 1.00 39.00 108 ASN A O 1
ATOM 864 N N . ALA A 1 109 ? -4.225 15.914 -1.419 1.00 32.44 109 ALA A N 1
ATOM 865 C CA . ALA A 1 109 ? -5.599 16.420 -1.238 1.00 32.44 109 ALA A CA 1
ATOM 866 C C . ALA A 1 109 ? -6.512 16.398 -2.476 1.00 32.44 109 ALA A C 1
ATOM 868 O O . ALA A 1 109 ? -7.462 17.165 -2.578 1.00 32.44 109 ALA A O 1
ATOM 869 N N . GLN A 1 110 ? -6.183 15.583 -3.471 1.00 35.84 110 GLN A N 1
ATOM 870 C CA . GLN A 1 110 ? -6.725 15.657 -4.816 1.00 35.84 110 GLN A CA 1
ATOM 871 C C . GLN A 1 110 ? -7.042 14.281 -5.433 1.00 35.84 110 GLN A C 1
ATOM 873 O O . GLN A 1 110 ? -7.525 14.212 -6.555 1.00 35.84 110 GLN A O 1
ATOM 878 N N . LEU A 1 111 ? -6.844 13.158 -4.733 1.00 37.00 111 LEU A N 1
ATOM 879 C CA . LEU A 1 111 ? -7.362 11.859 -5.196 1.00 37.00 111 LEU A CA 1
ATOM 880 C C . LEU A 1 111 ? -8.744 11.587 -4.585 1.00 37.00 111 LEU A C 1
ATOM 882 O O . LEU A 1 111 ? -8.916 10.705 -3.749 1.00 37.00 111 LEU A O 1
ATOM 886 N N . ASP A 1 112 ? -9.735 12.370 -5.015 1.00 35.25 112 ASP A N 1
ATOM 887 C CA . ASP A 1 112 ? -11.149 12.091 -4.758 1.00 35.25 112 ASP A CA 1
ATOM 888 C C . ASP A 1 112 ? -11.615 10.931 -5.655 1.00 35.25 112 ASP A C 1
ATOM 890 O O . ASP A 1 112 ? -12.030 11.113 -6.805 1.00 35.25 112 ASP A O 1
ATOM 894 N N . PHE A 1 113 ? -11.535 9.709 -5.126 1.00 37.44 113 PHE A N 1
ATOM 895 C CA . PHE A 1 113 ? -12.031 8.496 -5.784 1.00 37.44 113 PHE A CA 1
ATOM 896 C C . PHE A 1 113 ? -13.563 8.474 -5.949 1.00 37.44 113 PHE A C 1
ATOM 898 O O . PHE A 1 113 ? -14.082 7.563 -6.587 1.00 37.44 113 PHE A O 1
ATOM 905 N N . GLY A 1 114 ? -14.300 9.464 -5.426 1.00 38.97 114 GLY A N 1
ATOM 906 C CA . GLY A 1 114 ? -15.719 9.661 -5.724 1.00 38.97 114 GLY A CA 1
ATOM 907 C C . GLY A 1 114 ? -15.992 10.156 -7.149 1.00 38.97 114 GLY A C 1
ATOM 908 O O . GLY A 1 114 ? -17.128 10.081 -7.606 1.00 38.97 114 GLY A O 1
ATOM 909 N N . THR A 1 115 ? -14.965 10.630 -7.865 1.00 36.59 115 THR A N 1
ATOM 910 C CA . THR A 1 115 ? -15.110 11.239 -9.203 1.00 36.59 115 THR A CA 1
ATOM 911 C C . THR A 1 115 ? -14.723 10.330 -10.368 1.00 36.59 115 THR A C 1
ATOM 913 O O . THR A 1 115 ? -14.903 10.712 -11.522 1.00 36.59 115 THR A O 1
ATOM 916 N N . HIS A 1 116 ? -14.189 9.138 -10.101 1.00 35.78 116 HIS A N 1
ATOM 917 C CA . HIS A 1 116 ? -13.906 8.151 -11.140 1.00 35.78 116 HIS A CA 1
ATOM 918 C C . HIS A 1 116 ? -14.969 7.059 -11.036 1.00 35.78 116 HIS A C 1
ATOM 920 O O . HIS A 1 116 ? -14.985 6.320 -10.056 1.00 35.78 116 HIS A O 1
ATOM 926 N N . GLU A 1 117 ? -15.867 6.990 -12.025 1.00 38.62 117 GLU A N 1
ATOM 927 C CA . GLU A 1 117 ? -16.937 5.987 -12.177 1.00 38.62 117 GLU A CA 1
ATOM 928 C C . GLU A 1 117 ? -16.369 4.570 -12.411 1.00 38.62 117 GLU A C 1
ATOM 930 O O . GLU A 1 117 ? -16.652 3.918 -13.412 1.00 38.62 117 GLU A O 1
ATOM 935 N N . LEU A 1 118 ? -15.512 4.095 -11.508 1.00 37.41 118 LEU A N 1
ATOM 936 C CA . LEU A 1 118 ? -14.965 2.749 -11.528 1.00 37.41 118 LEU A CA 1
ATOM 937 C C . LEU A 1 118 ? -15.958 1.806 -10.859 1.00 37.41 118 LEU A C 1
ATOM 939 O O . LEU A 1 118 ? -16.465 2.056 -9.765 1.00 37.41 118 LEU A O 1
ATOM 943 N N . THR A 1 119 ? -16.220 0.696 -11.526 1.00 39.03 119 THR A N 1
ATOM 944 C CA . THR A 1 119 ? -17.087 -0.367 -11.034 1.00 39.03 119 THR A CA 1
ATOM 945 C C . THR A 1 119 ? -16.460 -1.068 -9.824 1.00 39.03 119 THR A C 1
ATOM 947 O O . THR A 1 119 ? -15.235 -1.167 -9.691 1.00 39.03 119 THR A O 1
ATOM 950 N N . ASP A 1 120 ? -17.297 -1.641 -8.953 1.00 41.84 120 ASP A N 1
ATOM 951 C CA . ASP A 1 120 ? -16.862 -2.474 -7.816 1.00 41.84 120 ASP A CA 1
ATOM 952 C C . ASP A 1 120 ? -15.880 -3.588 -8.240 1.00 41.84 120 ASP A C 1
ATOM 954 O O . ASP A 1 120 ? -15.024 -4.025 -7.465 1.00 41.84 120 ASP A O 1
ATOM 958 N N . GLU A 1 121 ? -15.979 -4.033 -9.493 1.00 39.34 121 GLU A N 1
ATOM 959 C CA . GLU A 1 121 ? -15.131 -5.050 -10.104 1.00 39.34 121 GLU A CA 1
ATOM 960 C C . GLU A 1 121 ? -13.729 -4.524 -10.458 1.00 39.34 121 GLU A C 1
ATOM 962 O O . GLU A 1 121 ? -12.744 -5.247 -10.306 1.00 39.34 121 GLU A O 1
ATOM 967 N N . GLU A 1 122 ? -13.600 -3.258 -10.861 1.00 37.16 122 GLU A N 1
ATOM 968 C CA . GLU A 1 122 ? -12.321 -2.586 -11.137 1.00 37.16 122 GLU A CA 1
ATOM 969 C C . GLU A 1 122 ? -11.579 -2.229 -9.845 1.00 37.16 122 GLU A C 1
ATOM 971 O O . GLU A 1 122 ? -10.363 -2.410 -9.747 1.00 37.16 122 GLU A O 1
ATOM 976 N N . ILE A 1 123 ? -12.314 -1.832 -8.805 1.00 39.34 123 ILE A N 1
ATOM 977 C CA . ILE A 1 123 ? -11.774 -1.627 -7.454 1.00 39.34 123 ILE A CA 1
ATOM 978 C C . ILE A 1 123 ? -11.294 -2.964 -6.864 1.00 39.34 123 ILE A C 1
ATOM 980 O O . ILE A 1 123 ? -10.234 -3.039 -6.239 1.00 39.34 123 ILE A O 1
ATOM 984 N N . ALA A 1 124 ? -12.032 -4.056 -7.099 1.00 38.22 124 ALA A N 1
ATOM 985 C CA . ALA A 1 124 ? -11.641 -5.392 -6.659 1.00 38.22 124 ALA A CA 1
ATOM 986 C C . ALA A 1 124 ? -10.437 -5.970 -7.430 1.00 38.22 124 ALA A C 1
ATOM 988 O O . ALA A 1 124 ? -9.662 -6.726 -6.840 1.00 38.22 124 ALA A O 1
ATOM 989 N N . LYS A 1 125 ? -10.261 -5.612 -8.711 1.00 37.12 125 LYS A N 1
ATOM 990 C CA . LYS A 1 125 ? -9.118 -6.017 -9.552 1.00 37.12 125 LYS A CA 1
ATOM 991 C C . LYS A 1 125 ? -7.835 -5.235 -9.236 1.00 37.12 125 LYS A C 1
ATOM 993 O O . LYS A 1 125 ? -6.756 -5.814 -9.308 1.00 37.12 125 LYS A O 1
ATOM 998 N N . ASN A 1 126 ? -7.943 -3.981 -8.793 1.00 36.38 126 ASN A N 1
ATOM 999 C CA . ASN A 1 126 ? -6.813 -3.112 -8.416 1.00 36.38 126 ASN A CA 1
ATOM 1000 C C . ASN A 1 126 ? -6.315 -3.293 -6.967 1.00 36.38 126 ASN A C 1
ATOM 1002 O O . ASN A 1 126 ? -5.562 -2.467 -6.447 1.00 36.38 126 ASN A O 1
ATOM 1006 N N . LYS A 1 127 ? -6.714 -4.375 -6.288 1.00 37.28 127 LYS A N 1
ATOM 1007 C CA . LYS A 1 127 ? -6.541 -4.558 -4.836 1.00 37.28 127 LYS A CA 1
ATOM 1008 C C . LYS A 1 127 ? -5.108 -4.493 -4.289 1.00 37.28 127 LYS A C 1
ATOM 1010 O O . LYS A 1 127 ? -4.973 -4.389 -3.072 1.00 37.28 127 LYS A O 1
ATOM 1015 N N . PHE A 1 128 ? -4.057 -4.511 -5.113 1.00 41.00 128 PHE A N 1
ATOM 1016 C CA . PHE A 1 128 ? -2.686 -4.651 -4.601 1.00 41.00 128 PHE A CA 1
ATOM 1017 C C . PHE A 1 128 ? -1.635 -3.690 -5.140 1.00 41.00 128 PHE A C 1
ATOM 1019 O O . PHE A 1 128 ? -0.508 -3.714 -4.656 1.00 41.00 128 PHE A O 1
ATOM 1026 N N . SER A 1 129 ? -1.963 -2.786 -6.054 1.00 47.03 129 SER A N 1
ATOM 1027 C CA . SER A 1 129 ? -1.009 -1.779 -6.513 1.00 47.03 129 SER A CA 1
ATOM 1028 C C . SER A 1 129 ? -1.792 -0.637 -7.127 1.00 47.03 129 SER A C 1
ATOM 1030 O O . SER A 1 129 ? -2.428 -0.820 -8.160 1.00 47.03 129 SER A O 1
ATOM 1032 N N . TYR A 1 130 ? -1.804 0.526 -6.477 1.00 59.00 130 TYR A N 1
ATOM 1033 C CA . TYR A 1 130 ? -2.313 1.720 -7.140 1.00 59.00 130 TYR A CA 1
ATOM 1034 C C . TYR A 1 130 ? -1.252 2.085 -8.170 1.00 59.00 130 TYR A C 1
ATOM 1036 O O . TYR A 1 130 ? -0.165 2.538 -7.816 1.00 59.00 130 TYR A O 1
ATOM 1044 N N . ILE A 1 131 ? -1.524 1.741 -9.422 1.00 66.38 131 ILE A N 1
ATOM 1045 C CA . ILE A 1 131 ? -0.632 2.011 -10.532 1.00 66.38 131 ILE A CA 1
ATOM 1046 C C . ILE A 1 131 ? -1.251 3.134 -11.354 1.00 66.38 131 ILE A C 1
ATOM 1048 O O . ILE A 1 131 ? -2.416 3.053 -11.739 1.00 66.38 131 ILE A O 1
ATOM 1052 N N . TYR A 1 132 ? -0.480 4.186 -11.603 1.00 71.94 132 TYR A N 1
ATOM 1053 C CA . TYR A 1 132 ? -0.899 5.315 -12.421 1.00 71.94 132 TYR A CA 1
ATOM 1054 C C . TYR A 1 132 ? -0.057 5.373 -13.703 1.00 71.94 132 TYR A C 1
ATOM 1056 O O . TYR A 1 132 ? 1.168 5.463 -13.603 1.00 71.94 132 TYR A O 1
ATOM 1064 N N . PRO A 1 133 ? -0.661 5.341 -14.903 1.00 77.50 133 PRO A N 1
ATOM 1065 C CA . PRO A 1 133 ? 0.089 5.397 -16.154 1.00 77.50 133 PRO A CA 1
ATOM 1066 C C . PRO A 1 133 ? 0.830 6.726 -16.296 1.00 77.50 133 PRO A C 1
ATOM 1068 O O . PRO A 1 133 ? 0.251 7.794 -16.117 1.00 77.50 133 PRO A O 1
ATOM 1071 N N . ILE A 1 134 ? 2.103 6.671 -16.673 1.00 79.62 134 ILE A N 1
ATOM 1072 C CA . ILE A 1 134 ? 2.876 7.861 -17.022 1.00 79.62 134 ILE A CA 1
ATOM 1073 C C . ILE A 1 134 ? 2.991 7.901 -18.540 1.00 79.62 134 ILE A C 1
ATOM 1075 O O . ILE A 1 134 ? 3.435 6.933 -19.156 1.00 79.62 134 ILE A O 1
ATOM 1079 N N . ASP A 1 135 ? 2.583 9.023 -19.134 1.00 80.94 135 ASP A N 1
ATOM 1080 C CA . ASP A 1 135 ? 2.724 9.274 -20.571 1.00 80.94 135 ASP A CA 1
ATOM 1081 C C . ASP A 1 135 ? 4.196 9.554 -20.907 1.00 80.94 135 ASP A C 1
ATOM 1083 O O . ASP A 1 135 ? 4.640 10.687 -21.081 1.00 80.94 135 ASP A O 1
ATOM 1087 N N . GLU A 1 136 ? 4.989 8.488 -20.875 1.00 85.19 136 GLU A N 1
ATOM 1088 C CA . GLU A 1 136 ? 6.408 8.479 -21.178 1.00 85.19 136 GLU A CA 1
ATOM 1089 C C . GLU A 1 136 ? 6.720 7.227 -21.992 1.00 85.19 136 GLU A C 1
ATOM 1091 O O . GLU A 1 136 ? 6.356 6.107 -21.619 1.00 85.19 136 GLU A O 1
ATOM 1096 N N . LYS A 1 137 ? 7.391 7.423 -23.127 1.00 86.56 137 LYS A N 1
ATOM 1097 C CA . LYS A 1 137 ? 7.824 6.317 -23.976 1.00 86.56 137 LYS A CA 1
ATOM 1098 C C . LYS A 1 137 ? 9.026 5.628 -23.346 1.00 86.56 137 LYS A C 1
ATOM 1100 O O . LYS A 1 137 ? 9.976 6.284 -22.932 1.00 86.56 137 LYS A O 1
ATOM 1105 N N . VAL A 1 138 ? 8.981 4.307 -23.345 1.00 89.56 138 VAL A N 1
ATOM 1106 C CA . VAL A 1 138 ? 10.065 3.415 -22.933 1.00 89.56 138 VAL A CA 1
ATOM 1107 C C . VAL A 1 138 ? 10.228 2.331 -23.982 1.00 89.56 138 VAL A C 1
ATOM 1109 O O . VAL A 1 138 ? 9.273 2.028 -24.702 1.00 89.56 138 VAL A O 1
ATOM 1112 N N . ASP A 1 139 ? 11.438 1.784 -24.083 1.00 92.69 139 ASP A N 1
ATOM 1113 C CA . ASP A 1 139 ? 11.745 0.730 -25.046 1.00 92.69 139 ASP A CA 1
ATOM 1114 C C . ASP A 1 139 ? 10.822 -0.476 -24.877 1.00 92.69 139 ASP A C 1
ATOM 1116 O O . ASP A 1 139 ? 10.415 -0.832 -23.769 1.00 92.69 139 ASP A O 1
ATOM 1120 N N . ASP A 1 140 ? 10.539 -1.162 -25.987 1.00 86.12 140 ASP A N 1
ATOM 1121 C CA . ASP A 1 140 ? 9.558 -2.247 -25.991 1.00 86.12 140 ASP A CA 1
ATOM 1122 C C . ASP A 1 140 ? 9.931 -3.435 -25.094 1.00 86.12 140 ASP A C 1
ATOM 1124 O O . ASP A 1 140 ? 9.069 -4.196 -24.649 1.00 86.12 140 ASP A O 1
ATOM 1128 N N . ASN A 1 141 ? 11.223 -3.573 -24.811 1.00 93.06 141 ASN A N 1
ATOM 1129 C CA . ASN A 1 141 ? 11.783 -4.623 -23.971 1.00 93.06 141 ASN A CA 1
ATOM 1130 C C . ASN A 1 141 ? 12.002 -4.161 -22.526 1.00 93.06 141 ASN A C 1
ATOM 1132 O O . ASN A 1 141 ? 12.741 -4.809 -21.787 1.00 93.06 141 ASN A O 1
ATOM 1136 N N . GLN A 1 142 ? 11.405 -3.038 -22.124 1.00 96.00 142 GLN A N 1
ATOM 1137 C CA . GLN A 1 142 ? 11.601 -2.440 -20.812 1.00 96.00 142 GLN A CA 1
ATOM 1138 C C . GLN A 1 142 ? 10.275 -2.059 -20.157 1.00 96.00 142 GLN A C 1
ATOM 1140 O O . GLN A 1 142 ? 9.263 -1.800 -20.810 1.00 96.00 142 GLN A O 1
ATOM 1145 N N . VAL A 1 143 ? 10.312 -1.985 -18.833 1.00 94.81 143 VAL A N 1
ATOM 1146 C CA . VAL A 1 143 ? 9.288 -1.353 -18.010 1.00 94.81 143 VAL A CA 1
ATOM 1147 C C . VAL A 1 143 ? 9.952 -0.327 -17.100 1.00 94.81 143 VAL A C 1
ATOM 1149 O O . VAL A 1 143 ? 10.995 -0.600 -16.504 1.00 94.81 143 VAL A O 1
ATOM 1152 N N . LYS A 1 144 ? 9.342 0.854 -16.987 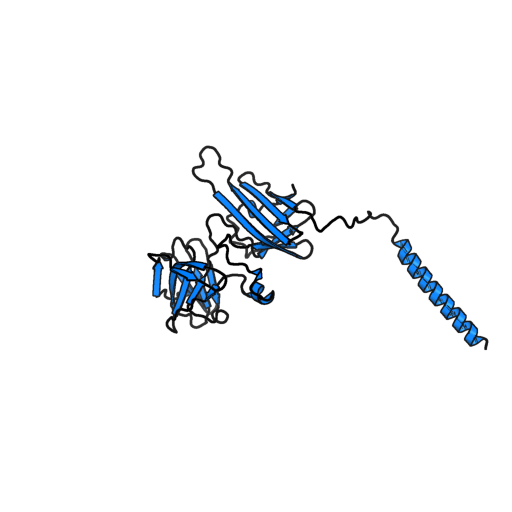1.00 94.75 144 LYS A N 1
ATOM 1153 C CA . LYS A 1 144 ? 9.758 1.915 -16.074 1.00 94.75 144 LYS A CA 1
ATOM 1154 C C . LYS A 1 144 ? 8.721 2.111 -14.985 1.00 94.75 144 LYS A C 1
ATOM 1156 O O . LYS A 1 144 ? 7.552 2.380 -15.259 1.00 94.75 144 LYS A O 1
ATOM 1161 N N . ILE A 1 145 ? 9.167 1.979 -13.746 1.00 90.94 145 ILE A N 1
ATOM 1162 C CA . ILE A 1 145 ? 8.313 2.064 -12.568 1.00 90.94 145 ILE A CA 1
ATOM 1163 C C . ILE A 1 145 ? 8.827 3.200 -11.707 1.00 90.94 145 ILE A C 1
ATOM 1165 O O . ILE A 1 145 ? 9.965 3.157 -11.245 1.00 90.94 145 ILE A O 1
ATOM 1169 N N . TYR A 1 146 ? 7.996 4.214 -11.514 1.00 87.12 146 TYR A N 1
ATOM 1170 C CA . TYR A 1 146 ? 8.238 5.276 -10.556 1.00 87.12 146 TYR A CA 1
ATOM 1171 C C . TYR A 1 146 ? 7.682 4.910 -9.187 1.00 87.12 146 TYR A C 1
ATOM 1173 O O . TYR A 1 146 ? 6.649 4.252 -9.096 1.00 87.12 146 TYR A O 1
ATOM 1181 N N . PHE A 1 147 ? 8.325 5.413 -8.141 1.00 78.88 147 PHE A N 1
ATOM 1182 C CA . PHE A 1 147 ? 7.947 5.167 -6.758 1.00 78.88 147 PHE A CA 1
ATOM 1183 C C . PHE A 1 147 ? 7.815 6.486 -5.986 1.00 78.88 147 PHE A C 1
ATOM 1185 O O . PHE A 1 147 ? 8.567 7.440 -6.223 1.00 78.88 147 PHE A O 1
ATOM 1192 N N . ASP A 1 148 ? 6.851 6.515 -5.067 1.00 65.38 148 ASP A N 1
ATOM 1193 C CA . ASP A 1 148 ? 6.445 7.676 -4.271 1.00 65.38 148 ASP A CA 1
ATOM 1194 C C . ASP A 1 148 ? 7.417 7.995 -3.136 1.00 65.38 148 ASP A C 1
ATOM 1196 O O . ASP A 1 148 ? 7.747 9.155 -2.931 1.00 65.38 148 ASP A O 1
ATOM 1200 N N . ASN A 1 149 ? 7.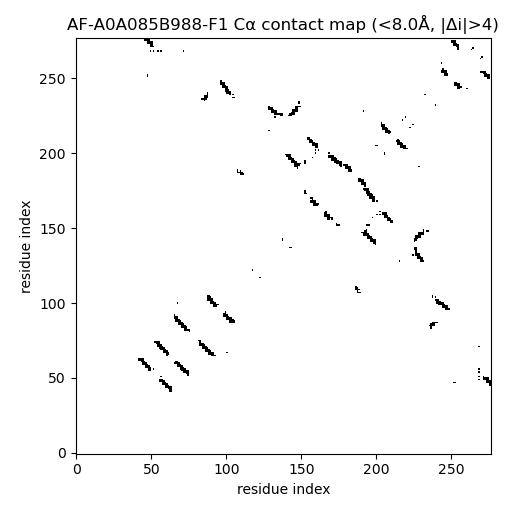894 6.998 -2.397 1.00 59.50 149 ASN A N 1
ATOM 1201 C CA . ASN A 1 149 ? 8.902 7.206 -1.360 1.00 59.50 149 ASN A CA 1
ATOM 1202 C C . ASN A 1 149 ? 9.526 5.871 -0.950 1.00 59.50 149 ASN A C 1
ATOM 1204 O O . ASN A 1 149 ? 9.074 5.214 -0.015 1.00 59.50 149 ASN A O 1
ATOM 1208 N N . ILE A 1 150 ? 10.559 5.452 -1.672 1.00 61.97 150 ILE A N 1
ATOM 1209 C CA . ILE A 1 150 ? 11.332 4.273 -1.304 1.00 61.97 150 ILE A CA 1
ATOM 1210 C C . ILE A 1 150 ? 12.656 4.753 -0.731 1.00 61.97 150 ILE A C 1
ATOM 1212 O O . ILE A 1 150 ? 13.463 5.320 -1.459 1.00 61.97 150 ILE A O 1
ATOM 1216 N N . ALA A 1 151 ? 12.896 4.465 0.547 1.00 52.69 151 ALA A N 1
ATOM 1217 C CA . ALA A 1 151 ? 14.130 4.845 1.233 1.00 52.69 151 ALA A CA 1
ATOM 1218 C C . ALA A 1 151 ? 15.397 4.204 0.623 1.00 52.69 151 ALA A C 1
ATOM 1220 O O . ALA A 1 151 ? 16.485 4.745 0.770 1.00 52.69 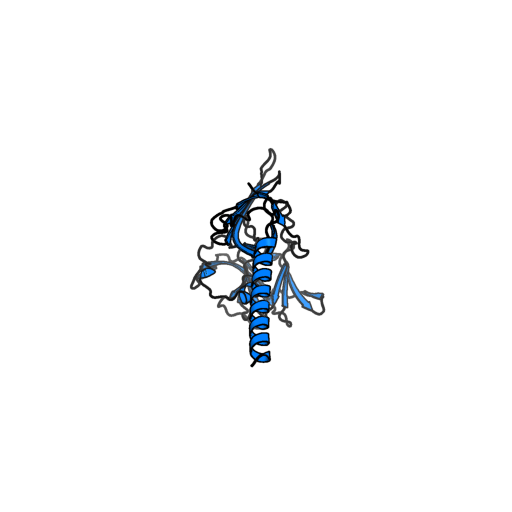151 ALA A O 1
ATOM 1221 N N . GLU A 1 152 ? 15.267 3.054 -0.053 1.00 71.00 152 GLU A N 1
ATOM 1222 C CA . GLU A 1 152 ? 16.389 2.183 -0.438 1.00 71.00 152 GLU A CA 1
ATOM 1223 C C . GLU A 1 152 ? 16.209 1.584 -1.856 1.00 71.00 152 GLU A C 1
ATOM 1225 O O . GLU A 1 152 ? 16.269 0.371 -2.056 1.00 71.00 152 GLU A O 1
ATOM 1230 N N . ILE A 1 153 ? 15.999 2.413 -2.895 1.00 79.62 153 ILE A N 1
ATOM 1231 C CA . ILE A 1 153 ? 15.780 1.921 -4.280 1.00 79.62 153 ILE A CA 1
ATOM 1232 C C . ILE A 1 153 ? 16.909 1.003 -4.804 1.00 79.62 153 ILE A C 1
ATOM 1234 O O . ILE A 1 153 ? 16.706 0.154 -5.683 1.00 79.62 153 ILE A O 1
ATOM 1238 N N . GLN A 1 154 ? 18.107 1.147 -4.238 1.00 82.56 154 GLN A N 1
ATOM 1239 C CA . GLN A 1 154 ? 19.282 0.339 -4.559 1.00 82.56 154 GLN A CA 1
ATOM 1240 C C . GLN A 1 154 ? 19.141 -1.129 -4.144 1.00 82.56 154 GLN A C 1
ATOM 1242 O O . GLN A 1 154 ? 19.742 -2.003 -4.767 1.00 82.56 154 GLN A O 1
ATOM 1247 N N . GLU A 1 155 ? 18.313 -1.422 -3.144 1.00 82.31 155 GLU A N 1
ATOM 1248 C CA . GLU A 1 155 ? 18.218 -2.754 -2.544 1.00 82.31 155 GLU A CA 1
ATOM 1249 C C . GLU A 1 155 ? 17.194 -3.658 -3.245 1.00 82.31 155 GLU A C 1
ATOM 1251 O O . GLU A 1 155 ? 17.186 -4.877 -3.051 1.00 82.31 155 GLU A O 1
ATOM 1256 N N . TYR A 1 156 ? 16.374 -3.087 -4.131 1.00 85.31 156 TYR A N 1
ATOM 1257 C CA . TYR A 1 156 ? 15.338 -3.816 -4.852 1.00 85.31 156 TYR A CA 1
ATOM 1258 C C . TYR A 1 156 ? 15.894 -4.833 -5.835 1.00 85.31 156 TYR A C 1
ATOM 1260 O O . TYR A 1 156 ? 16.791 -4.539 -6.622 1.00 85.31 156 TYR A O 1
ATOM 1268 N N . LYS A 1 157 ? 15.282 -6.009 -5.883 1.00 87.19 157 LYS A N 1
ATOM 1269 C CA . LYS A 1 157 ? 15.592 -7.075 -6.839 1.00 87.19 157 LYS A CA 1
ATOM 1270 C C . LYS A 1 157 ? 14.360 -7.376 -7.683 1.00 87.19 157 LYS A C 1
ATOM 1272 O O . LYS A 1 157 ? 13.245 -7.361 -7.168 1.00 87.19 157 LYS A O 1
ATOM 1277 N N . ALA A 1 158 ? 14.565 -7.654 -8.967 1.00 90.56 158 ALA A N 1
ATOM 1278 C CA . ALA A 1 158 ? 13.501 -8.001 -9.901 1.00 90.56 158 ALA A CA 1
ATOM 1279 C C . ALA A 1 158 ? 13.584 -9.479 -10.287 1.00 90.56 158 ALA A C 1
ATOM 1281 O O . ALA A 1 158 ? 14.667 -10.024 -10.507 1.00 90.56 158 ALA A O 1
ATOM 1282 N N . PHE A 1 159 ? 12.426 -10.119 -10.392 1.00 86.50 159 PHE A N 1
ATOM 1283 C CA . PHE A 1 159 ? 12.278 -11.523 -10.740 1.00 86.50 159 PHE A CA 1
ATOM 1284 C C . PHE A 1 159 ? 11.069 -11.731 -11.650 1.00 86.50 159 PHE A C 1
ATOM 1286 O O . PHE A 1 159 ? 10.115 -10.964 -11.624 1.00 86.50 159 PHE A O 1
ATOM 1293 N N . THR A 1 160 ? 11.076 -12.815 -12.413 1.00 84.94 160 THR A N 1
ATOM 1294 C CA . THR A 1 160 ? 9.887 -13.402 -13.032 1.00 84.94 160 THR A CA 1
ATOM 1295 C C . THR A 1 160 ? 9.601 -14.757 -12.389 1.00 84.94 160 THR A C 1
ATOM 1297 O O . THR A 1 160 ? 10.496 -15.380 -11.813 1.00 84.94 160 THR A O 1
ATOM 1300 N N . ILE A 1 161 ? 8.357 -15.221 -12.479 1.00 74.62 161 ILE A N 1
ATOM 1301 C CA . ILE A 1 161 ? 7.926 -16.521 -11.964 1.00 74.62 161 ILE A CA 1
ATOM 1302 C C . ILE A 1 161 ? 7.740 -17.473 -13.149 1.00 74.62 161 ILE A C 1
ATOM 1304 O O . ILE A 1 161 ? 6.799 -17.328 -13.923 1.00 74.62 161 ILE A O 1
ATOM 1308 N N . ILE A 1 162 ? 8.628 -18.455 -13.300 1.00 76.75 162 ILE A N 1
ATOM 1309 C CA . ILE A 1 162 ? 8.549 -19.485 -14.350 1.00 76.75 162 ILE A CA 1
ATOM 1310 C C . ILE A 1 162 ? 8.561 -20.846 -13.664 1.00 76.75 162 ILE A C 1
ATOM 1312 O O . ILE A 1 162 ? 9.448 -21.105 -12.854 1.00 76.75 162 ILE A O 1
ATOM 1316 N N . ASP A 1 163 ? 7.572 -21.694 -13.955 1.00 74.88 163 ASP A N 1
ATOM 1317 C CA . ASP A 1 163 ? 7.437 -23.040 -13.376 1.00 74.88 163 ASP A CA 1
ATOM 1318 C C . ASP A 1 163 ? 7.553 -23.052 -11.841 1.00 74.88 163 ASP A C 1
ATOM 1320 O O . ASP A 1 163 ? 8.266 -23.859 -11.247 1.00 74.88 163 ASP A O 1
ATOM 1324 N N . HIS A 1 164 ? 6.874 -22.101 -11.189 1.00 65.94 164 HIS A N 1
ATOM 1325 C CA . HIS A 1 164 ? 6.910 -21.885 -9.735 1.00 65.94 164 HIS A CA 1
ATOM 1326 C C . HIS A 1 164 ? 8.296 -21.537 -9.156 1.00 65.94 164 HIS A C 1
ATOM 1328 O O . HIS A 1 164 ? 8.482 -21.573 -7.940 1.00 65.94 164 HIS A O 1
ATOM 1334 N N . GLN A 1 165 ? 9.263 -21.158 -9.993 1.00 66.62 165 GLN A N 1
ATOM 1335 C CA . GLN A 1 165 ? 10.590 -20.712 -9.576 1.00 66.62 165 GLN A CA 1
ATOM 1336 C C . GLN A 1 165 ? 10.797 -19.229 -9.881 1.00 66.62 165 GLN A C 1
ATOM 1338 O O . GLN A 1 165 ? 10.432 -18.740 -10.951 1.00 66.62 165 GLN A O 1
ATOM 1343 N N . LEU A 1 166 ? 11.455 -18.525 -8.957 1.00 78.19 166 LEU A N 1
ATOM 1344 C CA . LEU A 1 166 ? 11.921 -17.162 -9.191 1.00 78.19 166 LEU A CA 1
ATOM 1345 C C . LEU A 1 166 ? 13.144 -17.188 -10.108 1.00 78.19 166 LEU A C 1
ATOM 1347 O O . LEU A 1 166 ? 14.158 -17.816 -9.795 1.00 78.19 166 LEU A O 1
ATOM 1351 N N . LYS A 1 167 ? 13.054 -16.493 -11.240 1.00 83.06 167 LYS A N 1
ATOM 1352 C CA . LYS A 1 167 ? 14.176 -16.251 -12.150 1.00 83.06 167 LYS A CA 1
ATOM 1353 C C . LYS A 1 167 ? 14.524 -14.766 -12.106 1.00 83.06 167 LYS A C 1
ATOM 1355 O O . LYS A 1 167 ? 13.615 -13.956 -12.265 1.00 83.06 167 LYS A O 1
ATOM 1360 N N . PRO A 1 168 ? 15.786 -14.389 -11.859 1.00 93.12 168 PRO A N 1
ATOM 1361 C CA . PRO A 1 168 ? 16.165 -12.984 -11.777 1.00 93.12 168 PRO A CA 1
ATOM 1362 C C . PRO A 1 168 ? 15.942 -12.280 -13.119 1.00 93.12 168 PRO A C 1
ATOM 1364 O O . PRO A 1 168 ? 16.165 -12.867 -14.177 1.00 93.12 168 PRO A O 1
ATOM 1367 N N . ILE A 1 169 ? 15.515 -11.024 -13.049 1.00 94.56 169 ILE A N 1
ATOM 1368 C CA . ILE A 1 169 ? 15.400 -10.103 -14.180 1.00 94.56 169 ILE A CA 1
ATOM 1369 C C . ILE A 1 169 ? 16.409 -8.980 -13.972 1.00 94.56 169 ILE A C 1
ATOM 1371 O O . ILE A 1 169 ? 16.619 -8.522 -12.845 1.00 94.56 169 ILE A O 1
ATOM 1375 N N . ASN A 1 170 ? 17.020 -8.519 -15.060 1.00 96.19 170 ASN A N 1
ATOM 1376 C CA . ASN A 1 170 ? 17.954 -7.414 -14.984 1.00 96.19 170 ASN A CA 1
ATOM 1377 C C . ASN A 1 170 ? 17.240 -6.083 -14.695 1.00 96.19 170 ASN A C 1
ATOM 1379 O O . ASN A 1 170 ? 16.286 -5.704 -15.378 1.00 96.19 170 ASN A O 1
ATOM 1383 N N . ILE A 1 171 ? 17.752 -5.349 -13.708 1.00 95.69 171 ILE A N 1
ATOM 1384 C CA . ILE A 1 171 ? 17.396 -3.948 -13.479 1.00 95.69 171 ILE A CA 1
ATOM 1385 C C . ILE A 1 171 ? 18.437 -3.117 -14.223 1.00 95.69 171 ILE A C 1
ATOM 1387 O O . ILE A 1 171 ? 19.607 -3.098 -13.853 1.00 95.69 171 ILE A O 1
ATOM 1391 N N . ILE A 1 172 ? 17.995 -2.481 -15.303 1.00 96.38 172 ILE A N 1
ATOM 1392 C CA . ILE A 1 172 ? 18.821 -1.715 -16.239 1.00 96.38 172 ILE A CA 1
ATOM 1393 C C . ILE A 1 172 ? 19.250 -0.394 -15.606 1.00 96.38 172 ILE A C 1
ATOM 1395 O O . ILE A 1 172 ? 20.391 0.028 -15.767 1.00 96.38 17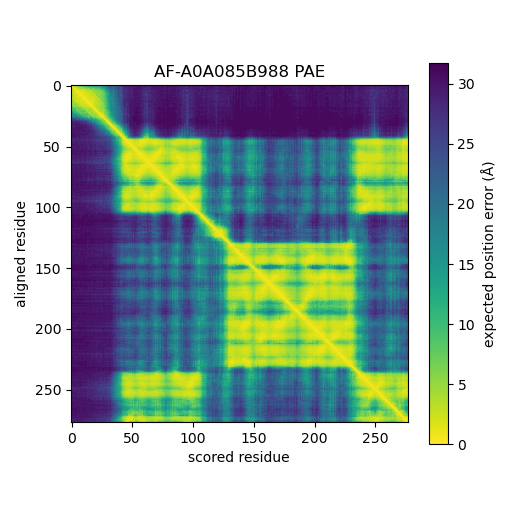2 ILE A O 1
ATOM 1399 N N . GLU A 1 173 ? 18.343 0.246 -14.868 1.00 94.81 173 GLU A N 1
ATOM 1400 C CA . GLU A 1 173 ? 18.602 1.540 -14.252 1.00 94.81 173 GLU A CA 1
ATOM 1401 C C . GLU A 1 173 ? 17.911 1.664 -12.895 1.00 94.81 173 GLU A C 1
ATOM 1403 O O . GLU A 1 173 ? 16.780 1.208 -12.708 1.00 94.81 173 GLU A O 1
ATOM 1408 N N . ARG A 1 174 ? 18.598 2.331 -11.964 1.00 93.00 174 ARG A N 1
ATOM 1409 C CA . ARG A 1 174 ? 18.077 2.762 -10.667 1.00 93.00 174 ARG A CA 1
ATOM 1410 C C . ARG A 1 174 ? 18.380 4.235 -10.510 1.00 93.00 174 ARG A C 1
ATOM 1412 O O . ARG A 1 174 ? 19.552 4.611 -10.536 1.00 93.00 174 ARG A O 1
ATOM 1419 N N . LYS A 1 175 ? 17.355 5.059 -10.326 1.00 90.94 175 LYS A N 1
ATOM 1420 C CA . LYS A 1 175 ? 17.545 6.503 -10.230 1.00 90.94 175 LYS A CA 1
ATOM 1421 C C . LYS A 1 175 ? 16.732 7.080 -9.086 1.00 90.94 175 LYS A C 1
ATOM 1423 O O . LYS A 1 175 ? 15.514 6.933 -9.036 1.00 90.94 175 LYS A O 1
ATOM 1428 N N . GLU A 1 176 ? 17.438 7.767 -8.203 1.00 87.50 176 GLU A N 1
ATOM 1429 C CA . GLU A 1 176 ? 16.888 8.813 -7.350 1.00 87.50 176 GLU A CA 1
ATOM 1430 C C . GLU A 1 176 ? 16.931 10.122 -8.144 1.00 87.50 176 GLU A C 1
ATOM 1432 O O . GLU A 1 176 ? 17.939 10.447 -8.785 1.00 87.50 176 GLU A O 1
ATOM 1437 N N . LEU A 1 177 ? 15.794 10.808 -8.212 1.00 81.38 177 LEU A N 1
ATOM 1438 C CA . LEU A 1 177 ? 15.666 12.062 -8.937 1.00 81.38 177 LEU A CA 1
ATOM 1439 C C . LEU A 1 177 ? 16.207 13.191 -8.067 1.00 81.38 177 LEU A C 1
ATOM 1441 O O . LEU A 1 177 ? 15.712 13.418 -6.968 1.00 81.38 177 LEU A O 1
ATOM 1445 N N . ASP A 1 178 ? 17.184 13.921 -8.601 1.00 74.12 178 ASP A N 1
ATOM 1446 C CA . ASP A 1 178 ? 17.820 15.046 -7.907 1.00 74.12 178 ASP A CA 1
ATOM 1447 C C . ASP A 1 178 ? 16.804 16.163 -7.581 1.00 74.12 178 ASP A C 1
ATOM 1449 O O . ASP A 1 178 ? 16.910 16.845 -6.565 1.00 74.12 178 ASP A O 1
ATOM 1453 N N . GLU A 1 179 ? 15.768 16.299 -8.415 1.00 74.56 179 GLU A N 1
ATOM 1454 C CA . GLU A 1 179 ? 14.590 17.126 -8.163 1.00 74.56 179 GLU A CA 1
ATOM 1455 C C . GLU A 1 179 ? 13.317 16.308 -8.401 1.00 74.56 179 GLU A C 1
ATOM 1457 O O . GLU A 1 179 ? 13.174 15.620 -9.418 1.00 74.56 179 GLU A O 1
ATOM 1462 N N . SER A 1 180 ? 12.356 16.403 -7.478 1.00 68.19 180 SER A N 1
ATOM 1463 C CA . SER A 1 180 ? 11.089 15.683 -7.596 1.00 68.19 180 SER A CA 1
ATOM 1464 C C . SER A 1 180 ? 10.309 16.134 -8.837 1.00 68.19 180 SER A C 1
ATOM 1466 O O . SER A 1 180 ? 9.993 17.318 -8.986 1.00 68.19 180 SER A O 1
ATOM 1468 N N . LYS A 1 181 ? 9.929 15.195 -9.709 1.00 72.25 181 LYS A N 1
ATOM 1469 C CA . LYS A 1 181 ? 9.122 15.485 -10.907 1.00 72.25 181 LYS A CA 1
ATOM 1470 C C . LYS A 1 181 ? 7.642 15.516 -10.521 1.00 72.25 181 LYS A C 1
ATOM 1472 O O . LYS A 1 181 ? 7.070 14.484 -10.186 1.00 72.25 181 LYS A O 1
ATOM 1477 N N . LEU A 1 182 ? 7.012 16.691 -10.576 1.00 70.25 182 LEU A N 1
ATOM 1478 C CA . LEU A 1 182 ? 5.573 16.846 -10.337 1.00 70.25 182 LEU A CA 1
ATOM 1479 C C . LEU A 1 182 ? 4.776 16.437 -11.581 1.00 70.25 182 LEU A C 1
ATOM 1481 O O . LEU A 1 182 ? 4.890 17.066 -12.634 1.00 70.25 182 LEU A O 1
ATOM 1485 N N . ILE A 1 183 ? 3.922 15.429 -11.449 1.00 66.81 183 ILE A N 1
ATOM 1486 C CA . ILE A 1 183 ? 2.946 15.054 -12.471 1.00 66.81 183 ILE A CA 1
ATOM 1487 C C . ILE A 1 183 ? 1.620 15.716 -12.141 1.00 66.81 183 ILE A C 1
ATOM 1489 O O . ILE A 1 183 ? 1.108 15.562 -11.033 1.00 66.81 183 ILE A O 1
ATOM 1493 N N . LYS A 1 184 ? 1.061 16.430 -13.120 1.00 57.91 184 LYS A N 1
ATOM 1494 C CA . LYS A 1 184 ? -0.280 17.006 -13.040 1.00 57.91 184 LYS A CA 1
ATOM 1495 C C . LYS A 1 184 ? -1.248 16.171 -13.859 1.00 57.91 184 LYS A C 1
ATOM 1497 O O . LYS A 1 184 ? -1.020 15.920 -15.039 1.00 57.91 184 LYS A O 1
ATOM 1502 N N . THR A 1 185 ? -2.329 15.753 -13.231 1.00 52.88 185 THR A N 1
ATOM 1503 C CA . THR A 1 185 ? -3.421 14.994 -13.840 1.00 52.88 185 THR A CA 1
ATOM 1504 C C . THR A 1 185 ? -4.674 15.867 -13.869 1.00 52.88 185 THR A C 1
ATOM 1506 O O . THR A 1 185 ? -4.684 16.975 -13.333 1.00 52.88 185 THR A O 1
ATOM 1509 N N . LYS A 1 186 ? -5.755 15.387 -14.491 1.00 43.78 186 LYS A N 1
ATOM 1510 C CA . LYS A 1 186 ? -7.021 16.137 -14.530 1.00 43.78 186 LYS A CA 1
ATOM 1511 C C . LYS A 1 186 ? -7.616 16.380 -13.140 1.00 43.78 186 LYS A C 1
ATOM 1513 O O . LYS A 1 186 ? -8.332 17.359 -12.969 1.00 43.78 186 LYS A O 1
ATOM 1518 N N . THR A 1 187 ? -7.339 15.499 -12.181 1.00 39.81 187 THR A N 1
ATOM 1519 C CA . THR A 1 187 ? -7.953 15.535 -10.849 1.00 39.81 187 THR A CA 1
ATOM 1520 C C . THR A 1 187 ? -6.953 15.697 -9.714 1.00 39.81 187 THR A C 1
ATOM 1522 O O . THR A 1 187 ? -7.376 16.073 -8.635 1.00 39.81 187 THR A O 1
ATOM 1525 N N . SER A 1 188 ? -5.655 15.469 -9.937 1.00 46.19 188 SER A N 1
ATOM 1526 C CA . SER A 1 188 ? -4.630 15.415 -8.885 1.00 46.19 188 SER A CA 1
ATOM 1527 C C . SER A 1 188 ? -3.228 15.785 -9.356 1.00 46.19 188 SER A C 1
ATOM 1529 O O . SER A 1 188 ? -2.939 15.719 -10.550 1.00 46.19 188 SER A O 1
ATOM 1531 N N . ASN A 1 189 ? -2.335 16.088 -8.416 1.00 53.16 189 ASN A N 1
ATOM 1532 C CA . ASN A 1 189 ? -0.902 16.163 -8.656 1.00 53.16 189 ASN A CA 1
ATOM 1533 C C . ASN A 1 189 ? -0.149 15.253 -7.681 1.00 53.16 189 ASN A C 1
ATOM 1535 O O . ASN A 1 189 ? -0.518 15.156 -6.512 1.00 53.16 189 ASN A O 1
ATOM 1539 N N . PHE A 1 190 ? 0.926 14.620 -8.142 1.00 62.34 190 PHE A N 1
ATOM 1540 C CA . PHE A 1 190 ? 1.806 13.831 -7.281 1.00 62.34 190 PHE A CA 1
ATOM 1541 C C . PHE A 1 190 ? 3.260 13.931 -7.742 1.00 62.34 190 PHE A C 1
ATOM 1543 O O . PHE A 1 190 ? 3.546 14.182 -8.915 1.00 62.34 190 PHE A O 1
ATOM 1550 N N . PHE A 1 191 ? 4.174 13.763 -6.793 1.00 65.94 191 PHE A N 1
ATOM 1551 C CA . PHE A 1 191 ? 5.609 13.850 -7.024 1.00 65.94 191 PHE A CA 1
ATOM 1552 C C . PHE A 1 191 ? 6.201 12.471 -7.292 1.00 65.94 191 PHE A C 1
ATOM 1554 O O . PHE A 1 191 ? 5.835 11.486 -6.656 1.00 65.94 191 PHE A O 1
ATOM 1561 N N . LEU A 1 192 ? 7.132 12.427 -8.235 1.00 74.06 192 LEU A N 1
ATOM 1562 C CA . LEU A 1 192 ? 7.979 11.280 -8.511 1.00 74.06 192 LEU A CA 1
ATOM 1563 C C . LEU A 1 192 ? 9.349 11.560 -7.904 1.00 74.06 192 LEU A C 1
ATOM 1565 O O . LEU A 1 192 ? 9.935 12.607 -8.190 1.00 74.06 192 LEU A O 1
ATOM 1569 N N . PHE A 1 193 ? 9.858 10.621 -7.113 1.00 73.69 193 PHE A N 1
ATOM 1570 C CA . PHE A 1 193 ? 11.148 10.766 -6.432 1.00 73.69 193 PHE A CA 1
ATOM 1571 C C . PHE A 1 193 ? 12.167 9.741 -6.914 1.00 73.69 193 PHE A C 1
ATOM 1573 O O . PHE A 1 193 ? 13.348 10.046 -7.021 1.00 73.69 193 PHE A O 1
ATOM 1580 N N . HIS A 1 194 ? 11.711 8.540 -7.270 1.00 86.44 194 HIS A N 1
ATOM 1581 C CA . HIS A 1 194 ? 12.600 7.459 -7.678 1.00 86.44 194 HIS A CA 1
ATOM 1582 C C . HIS A 1 194 ? 12.012 6.669 -8.845 1.00 86.44 194 HIS A C 1
ATOM 1584 O O . HIS A 1 194 ? 10.789 6.601 -8.988 1.00 86.44 194 HIS A O 1
ATOM 1590 N N . TYR A 1 195 ? 12.861 6.039 -9.661 1.00 91.69 195 TYR A N 1
ATOM 1591 C CA . TYR A 1 195 ? 12.418 5.053 -10.645 1.00 91.69 195 TYR A CA 1
ATOM 1592 C C . TYR A 1 195 ? 13.392 3.895 -10.854 1.00 91.69 195 TYR A C 1
ATOM 1594 O O . TYR A 1 195 ? 14.608 4.019 -10.686 1.00 91.69 195 TYR A O 1
ATOM 1602 N N . LEU A 1 196 ? 12.822 2.772 -11.289 1.00 93.62 196 LEU A N 1
ATOM 1603 C CA . LEU A 1 196 ? 13.535 1.630 -11.846 1.00 93.62 196 LEU A CA 1
ATOM 1604 C C . LEU A 1 196 ? 13.211 1.499 -13.334 1.00 93.62 196 LEU A C 1
ATOM 1606 O O . LEU A 1 196 ? 12.046 1.619 -13.713 1.00 93.62 196 LEU A O 1
ATOM 1610 N N . ILE A 1 197 ? 14.220 1.197 -14.151 1.00 95.69 197 ILE A N 1
ATOM 1611 C CA . ILE A 1 197 ? 14.028 0.629 -15.491 1.00 95.69 197 ILE A CA 1
ATOM 1612 C C . ILE A 1 197 ? 14.454 -0.832 -15.435 1.00 95.69 197 ILE A C 1
ATOM 1614 O O . ILE A 1 197 ? 15.561 -1.154 -15.004 1.00 95.69 197 ILE A O 1
ATOM 1618 N N . ILE A 1 198 ? 13.560 -1.722 -15.843 1.00 96.25 198 ILE A N 1
ATOM 1619 C CA . ILE A 1 198 ? 13.698 -3.169 -15.694 1.00 96.25 198 ILE A CA 1
ATOM 1620 C C . ILE A 1 198 ? 13.451 -3.815 -17.053 1.00 96.25 198 ILE A C 1
ATOM 1622 O O . ILE A 1 198 ? 12.610 -3.348 -17.820 1.00 96.25 198 ILE A O 1
ATOM 1626 N N . GLU A 1 199 ? 14.176 -4.886 -17.360 1.00 96.94 199 GLU A N 1
ATOM 1627 C CA . GLU A 1 199 ? 13.884 -5.709 -18.534 1.00 96.94 199 GLU A CA 1
ATOM 1628 C C . GLU A 1 199 ? 12.457 -6.287 -18.454 1.00 96.94 199 GLU A C 1
ATOM 1630 O O . GLU A 1 199 ? 12.003 -6.756 -17.408 1.00 96.94 199 GLU A O 1
ATOM 1635 N N . MET A 1 200 ? 11.729 -6.253 -19.570 1.00 93.81 200 MET A N 1
ATOM 1636 C CA . MET A 1 200 ? 10.367 -6.769 -19.646 1.00 93.81 200 MET A CA 1
ATOM 1637 C C . MET A 1 200 ? 10.368 -8.306 -19.520 1.00 93.81 200 MET A C 1
ATOM 1639 O O . MET A 1 200 ? 10.965 -8.988 -20.359 1.00 93.81 200 MET A O 1
ATOM 1643 N N . PRO A 1 201 ? 9.673 -8.898 -18.529 1.00 90.94 201 PRO A N 1
ATOM 1644 C CA . PRO A 1 201 ? 9.586 -10.350 -18.412 1.00 90.94 201 PRO A CA 1
ATOM 1645 C C . PRO A 1 201 ? 8.827 -10.960 -19.594 1.00 90.94 201 PRO A C 1
ATOM 1647 O O . PRO A 1 201 ? 7.713 -10.548 -19.911 1.00 90.94 201 PRO A O 1
ATOM 1650 N N . LYS A 1 202 ? 9.376 -12.024 -20.194 1.00 90.44 202 LYS A N 1
ATOM 1651 C CA . LYS A 1 202 ? 8.769 -12.714 -21.353 1.00 90.44 202 LYS A CA 1
ATOM 1652 C C . LYS A 1 202 ? 7.367 -13.277 -21.094 1.00 90.44 202 LYS A C 1
ATOM 1654 O O . LYS A 1 202 ? 6.587 -13.420 -22.026 1.00 90.44 202 LYS A O 1
ATOM 1659 N N . ASN A 1 203 ? 7.061 -13.629 -19.847 1.00 87.69 203 ASN A N 1
ATOM 1660 C CA . ASN A 1 203 ? 5.753 -14.141 -19.430 1.00 87.69 203 ASN A CA 1
ATOM 1661 C C . ASN A 1 203 ? 4.823 -13.044 -18.880 1.00 87.69 203 ASN A C 1
ATOM 1663 O O . ASN A 1 203 ? 3.787 -13.368 -18.301 1.00 87.69 203 ASN A O 1
ATOM 1667 N N . ASN A 1 204 ? 5.200 -11.766 -19.013 1.00 84.56 204 ASN A N 1
ATOM 1668 C CA . ASN A 1 204 ? 4.451 -10.615 -18.512 1.00 84.56 204 ASN A CA 1
ATOM 1669 C C . ASN A 1 204 ? 4.244 -10.591 -16.985 1.00 84.56 204 ASN A C 1
ATOM 1671 O O . ASN A 1 204 ? 3.397 -9.843 -16.505 1.00 84.56 204 ASN A O 1
ATOM 1675 N N . GLN A 1 205 ? 5.014 -11.362 -16.209 1.00 83.75 205 GLN A N 1
ATOM 1676 C CA . GLN A 1 205 ? 4.968 -11.343 -14.745 1.00 83.75 205 GLN A CA 1
ATOM 1677 C C . GLN A 1 205 ? 6.289 -10.849 -14.164 1.00 83.75 205 GLN A C 1
ATOM 1679 O O . GLN A 1 205 ? 7.340 -11.458 -14.382 1.00 83.75 205 GLN A O 1
ATOM 1684 N N . LEU A 1 206 ? 6.213 -9.766 -13.394 1.00 85.00 206 LEU A N 1
ATOM 1685 C CA . LEU A 1 206 ? 7.337 -9.154 -12.694 1.00 85.00 206 LEU A CA 1
ATOM 1686 C C . LEU A 1 206 ? 7.061 -9.154 -11.194 1.00 85.00 206 LEU A C 1
ATOM 1688 O O . LEU A 1 206 ? 6.075 -8.588 -10.741 1.00 85.00 206 LEU A O 1
ATOM 1692 N N . LEU A 1 207 ? 7.961 -9.742 -10.422 1.00 79.31 207 LEU A N 1
ATOM 1693 C CA . LEU A 1 207 ? 8.013 -9.642 -8.974 1.00 79.31 207 LEU A CA 1
ATOM 1694 C C . LEU A 1 207 ? 9.190 -8.749 -8.590 1.00 79.31 207 LEU A C 1
ATOM 1696 O O . LEU A 1 207 ? 10.335 -9.043 -8.924 1.00 79.31 207 LEU A O 1
ATOM 1700 N N . ILE A 1 208 ? 8.912 -7.684 -7.858 1.00 83.56 208 ILE A N 1
ATOM 1701 C CA . ILE A 1 208 ? 9.920 -6.836 -7.234 1.00 83.56 208 ILE A CA 1
ATOM 1702 C C . ILE A 1 208 ? 9.963 -7.179 -5.749 1.00 83.56 208 ILE A C 1
ATOM 1704 O O . ILE A 1 208 ? 8.915 -7.273 -5.121 1.00 83.56 208 ILE A O 1
ATOM 1708 N N . ILE A 1 209 ? 11.156 -7.378 -5.194 1.00 75.12 209 ILE A N 1
ATOM 1709 C CA . ILE A 1 209 ? 11.370 -7.651 -3.767 1.00 75.12 209 ILE A CA 1
ATOM 1710 C C . ILE A 1 209 ? 12.322 -6.592 -3.219 1.00 75.12 209 ILE A C 1
ATOM 1712 O O . ILE A 1 209 ? 13.378 -6.370 -3.816 1.00 75.12 209 ILE A O 1
ATOM 1716 N N . GLY A 1 210 ? 11.945 -5.941 -2.122 1.00 70.88 210 GLY A N 1
ATOM 1717 C CA . GLY A 1 210 ? 12.810 -5.019 -1.385 1.00 70.88 210 GLY A CA 1
ATOM 1718 C C . GLY A 1 210 ? 13.503 -5.690 -0.197 1.00 70.88 210 GLY A C 1
ATOM 1719 O O . GLY A 1 210 ? 13.403 -6.901 0.002 1.00 70.88 210 GLY A O 1
ATOM 1720 N N . SER A 1 211 ? 14.262 -4.919 0.573 1.00 62.66 211 SER A N 1
ATOM 1721 C CA . SER A 1 211 ? 15.084 -5.423 1.682 1.00 62.66 211 SER A CA 1
ATOM 1722 C C . SER A 1 211 ? 14.339 -5.603 3.000 1.00 62.66 211 SER A C 1
ATOM 1724 O O . SER A 1 211 ? 14.837 -6.297 3.884 1.00 62.66 211 SER A O 1
ATOM 1726 N N . ARG A 1 212 ? 13.149 -5.016 3.139 1.00 57.44 212 ARG A N 1
ATOM 1727 C CA . ARG A 1 212 ? 12.324 -5.035 4.354 1.00 57.44 212 ARG A CA 1
ATOM 1728 C C . ARG A 1 212 ? 11.160 -6.017 4.211 1.00 57.44 212 ARG A C 1
ATOM 1730 O O . ARG A 1 212 ? 10.071 -5.791 4.737 1.00 57.44 212 ARG A O 1
ATOM 1737 N N . ASP A 1 213 ? 11.409 -7.108 3.485 1.00 50.69 213 ASP A N 1
ATOM 1738 C CA . ASP A 1 213 ? 10.454 -8.171 3.156 1.00 50.69 213 ASP A CA 1
ATOM 1739 C C . ASP A 1 213 ? 9.213 -7.702 2.366 1.00 50.69 213 ASP A C 1
ATOM 1741 O O . ASP A 1 213 ? 8.208 -8.417 2.272 1.00 50.69 213 ASP A O 1
ATOM 1745 N N . GLU A 1 214 ? 9.264 -6.522 1.742 1.00 61.69 214 GLU A N 1
ATOM 1746 C CA . GLU A 1 214 ? 8.245 -6.084 0.800 1.00 61.69 214 GLU A CA 1
ATOM 1747 C C . GLU A 1 214 ? 8.366 -6.824 -0.535 1.00 61.69 214 GLU A C 1
ATOM 1749 O O . GLU A 1 214 ? 9.455 -7.070 -1.059 1.00 61.69 214 GLU A O 1
ATOM 1754 N N . SER A 1 215 ? 7.217 -7.175 -1.114 1.00 62.34 215 SER A N 1
ATOM 1755 C CA . SER A 1 215 ? 7.162 -7.755 -2.449 1.00 62.34 215 SER A CA 1
ATOM 1756 C C . SER A 1 215 ? 5.967 -7.233 -3.238 1.00 62.34 215 SER A C 1
ATOM 1758 O O . SER A 1 215 ? 4.860 -7.093 -2.714 1.00 62.34 215 SER A O 1
ATOM 1760 N N . PHE A 1 216 ? 6.205 -6.933 -4.511 1.00 75.69 216 PHE A N 1
ATOM 1761 C CA . PHE A 1 216 ? 5.249 -6.309 -5.416 1.00 75.69 216 PHE A CA 1
ATOM 1762 C C . PHE A 1 216 ? 5.168 -7.122 -6.704 1.00 75.69 216 PHE A C 1
ATOM 1764 O O . PHE A 1 216 ? 6.161 -7.262 -7.417 1.00 75.69 216 PHE A O 1
ATOM 1771 N N . LEU A 1 217 ? 3.993 -7.680 -6.992 1.00 75.44 217 LEU A N 1
ATOM 1772 C CA . LEU A 1 217 ? 3.748 -8.469 -8.196 1.00 75.44 217 LEU A CA 1
ATOM 1773 C C . LEU A 1 217 ? 2.986 -7.632 -9.226 1.00 75.44 217 LEU A C 1
ATOM 1775 O O . LEU A 1 217 ? 1.867 -7.190 -8.974 1.00 75.44 217 LEU A O 1
ATOM 1779 N N . PHE A 1 218 ? 3.572 -7.491 -10.408 1.00 78.75 218 PHE A N 1
ATOM 1780 C CA . PHE A 1 218 ? 3.011 -6.813 -11.565 1.00 78.75 218 PHE A CA 1
ATOM 1781 C C . PHE A 1 218 ? 2.683 -7.838 -12.654 1.00 78.75 218 PHE A C 1
ATOM 1783 O O . PHE A 1 218 ? 3.523 -8.655 -13.035 1.00 78.75 218 PHE A O 1
ATOM 1790 N N . ASP A 1 219 ? 1.450 -7.786 -13.154 1.00 79.19 219 ASP A N 1
ATOM 1791 C CA . ASP A 1 219 ? 0.944 -8.631 -14.239 1.00 79.19 219 ASP A CA 1
ATOM 1792 C C . ASP A 1 219 ? 0.649 -7.748 -15.456 1.00 79.19 219 ASP A C 1
ATOM 1794 O O . ASP A 1 219 ? -0.388 -7.084 -15.530 1.00 79.19 219 ASP A O 1
ATOM 1798 N N . PHE A 1 220 ? 1.569 -7.725 -16.418 1.00 81.25 220 PHE A N 1
ATOM 1799 C CA . PHE A 1 220 ? 1.474 -6.886 -17.614 1.00 81.25 220 PHE A CA 1
ATOM 1800 C C . PHE A 1 220 ? 0.426 -7.359 -18.621 1.00 81.25 220 PHE A C 1
ATOM 1802 O O . PHE A 1 220 ? 0.132 -6.645 -19.571 1.00 81.25 220 PHE A O 1
ATOM 1809 N N . ASN A 1 221 ? -0.221 -8.507 -18.395 1.00 77.25 221 ASN A N 1
ATOM 1810 C CA . ASN A 1 221 ? -1.443 -8.830 -19.136 1.00 77.25 221 ASN A CA 1
ATOM 1811 C C . ASN A 1 221 ? -2.631 -7.967 -18.672 1.00 77.25 221 ASN A C 1
ATOM 1813 O O . ASN A 1 221 ? -3.630 -7.858 -19.379 1.00 77.25 221 ASN A O 1
ATOM 1817 N N . LYS A 1 222 ? -2.538 -7.371 -17.475 1.00 73.44 222 LYS A N 1
ATOM 1818 C CA . LYS A 1 222 ? -3.567 -6.515 -16.864 1.00 73.44 222 LYS A CA 1
ATOM 1819 C C . LYS A 1 222 ? -3.164 -5.044 -16.800 1.00 73.44 222 LYS A C 1
ATOM 1821 O O . LYS A 1 222 ? -4.022 -4.196 -16.579 1.00 73.44 222 LYS A O 1
ATOM 1826 N N . ILE A 1 223 ? -1.880 -4.747 -16.980 1.00 76.12 223 ILE A N 1
ATOM 1827 C CA . ILE A 1 223 ? -1.319 -3.396 -16.971 1.00 76.12 223 ILE A CA 1
ATOM 1828 C C . ILE A 1 223 ? -0.961 -3.042 -18.423 1.00 76.12 223 ILE A C 1
ATOM 1830 O O . ILE A 1 223 ? 0.070 -3.497 -18.914 1.00 76.12 223 ILE A O 1
ATOM 1834 N N . PRO A 1 224 ? -1.788 -2.254 -19.137 1.00 76.12 224 PRO A N 1
ATOM 1835 C CA . PRO A 1 224 ? -1.627 -2.030 -20.577 1.00 76.12 224 PRO A CA 1
ATOM 1836 C C . PRO A 1 224 ? -0.531 -1.010 -20.933 1.00 76.12 224 PRO A C 1
ATOM 1838 O O . PRO A 1 224 ? -0.429 -0.587 -22.082 1.00 76.12 224 PRO A O 1
ATOM 1841 N N . TYR A 1 225 ? 0.270 -0.577 -19.962 1.00 83.31 225 TYR A N 1
ATOM 1842 C CA . TYR A 1 225 ? 1.274 0.469 -20.116 1.00 83.31 225 TYR A CA 1
ATOM 1843 C C . TYR A 1 225 ? 2.608 0.040 -19.496 1.00 83.31 225 TYR A C 1
ATOM 1845 O O . TYR A 1 225 ? 2.658 -0.727 -18.537 1.00 83.31 225 TYR A O 1
ATOM 1853 N N . ARG A 1 226 ? 3.704 0.548 -20.069 1.00 88.94 226 ARG A N 1
ATOM 1854 C CA . ARG A 1 226 ? 5.083 0.180 -19.701 1.00 88.94 226 ARG A CA 1
ATOM 1855 C C . ARG A 1 226 ? 5.807 1.230 -18.867 1.00 88.94 226 ARG A C 1
ATOM 1857 O O . ARG A 1 226 ? 6.878 0.947 -18.347 1.00 88.94 226 ARG A O 1
ATOM 1864 N N . SER A 1 227 ? 5.229 2.417 -18.730 1.00 91.19 227 SER A N 1
ATOM 1865 C CA . SER A 1 227 ? 5.708 3.453 -17.823 1.00 91.19 227 SER A CA 1
ATOM 1866 C C . SER A 1 227 ? 4.587 3.819 -16.868 1.00 91.19 227 SER A C 1
ATOM 1868 O O . SER A 1 227 ? 3.475 4.142 -17.296 1.00 91.19 227 SER A O 1
ATOM 1870 N N . PHE A 1 228 ? 4.847 3.714 -15.571 1.00 84.00 228 PHE A N 1
ATOM 1871 C CA . PHE A 1 228 ? 3.844 4.010 -14.561 1.00 84.00 228 PHE A CA 1
ATOM 1872 C C . PHE A 1 228 ? 4.442 4.361 -13.213 1.00 84.00 228 PHE A C 1
ATOM 1874 O O . PHE A 1 228 ? 5.573 4.018 -12.894 1.00 84.00 228 PHE A O 1
ATOM 1881 N N . HIS A 1 229 ? 3.634 5.026 -12.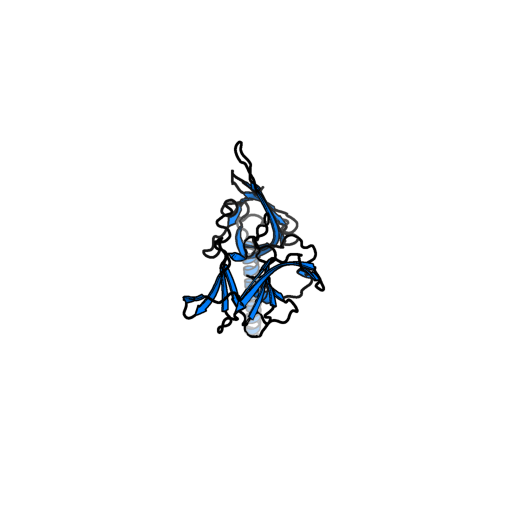406 1.00 81.31 229 HIS A N 1
ATOM 1882 C CA . HIS A 1 229 ? 3.885 5.264 -11.004 1.00 81.31 229 HIS A CA 1
ATOM 1883 C C . HIS A 1 229 ? 3.211 4.189 -10.156 1.00 81.31 229 HIS A C 1
ATOM 1885 O O . HIS A 1 229 ? 2.041 3.879 -10.369 1.00 81.31 229 HIS A O 1
ATOM 1891 N N . PHE A 1 230 ? 3.942 3.635 -9.197 1.00 77.81 230 PHE A N 1
ATOM 1892 C CA . PHE A 1 230 ? 3.477 2.650 -8.238 1.00 77.81 230 PHE A CA 1
ATOM 1893 C C . PHE A 1 230 ? 3.565 3.232 -6.825 1.00 77.81 230 PHE A C 1
ATOM 1895 O O . PHE A 1 230 ? 4.649 3.539 -6.332 1.00 77.81 230 PHE A O 1
ATOM 1902 N N . TYR A 1 231 ? 2.412 3.363 -6.166 1.00 67.81 231 TYR A N 1
ATOM 1903 C CA . TYR A 1 231 ? 2.351 3.804 -4.773 1.00 67.81 231 TYR A CA 1
ATOM 1904 C C . TYR A 1 231 ? 2.714 2.645 -3.843 1.00 67.81 231 TYR A C 1
ATOM 1906 O O . TYR A 1 231 ? 1.966 1.666 -3.741 1.00 67.81 231 TYR A O 1
ATOM 1914 N N . THR A 1 232 ? 3.838 2.766 -3.138 1.00 58.00 232 THR A N 1
ATOM 1915 C CA . THR A 1 232 ? 4.411 1.681 -2.322 1.00 58.00 232 THR A CA 1
ATOM 1916 C C . THR A 1 232 ? 3.703 1.475 -0.984 1.00 58.00 232 THR A C 1
ATOM 1918 O O . THR A 1 232 ? 3.965 0.496 -0.291 1.00 58.00 232 THR A O 1
ATOM 1921 N N . ARG A 1 233 ? 2.742 2.345 -0.642 1.00 54.50 233 ARG A N 1
ATOM 1922 C CA . ARG A 1 233 ? 1.900 2.319 0.575 1.00 54.50 233 ARG A CA 1
ATOM 1923 C C . ARG A 1 233 ? 2.662 2.375 1.911 1.00 54.50 233 ARG A C 1
ATOM 1925 O O . ARG A 1 233 ? 2.011 2.382 2.953 1.00 54.50 233 ARG A O 1
ATOM 1932 N N . VAL A 1 234 ? 3.993 2.465 1.917 1.00 44.72 234 VAL A N 1
ATOM 1933 C CA . VAL A 1 234 ? 4.799 2.640 3.135 1.00 44.72 234 VAL A CA 1
ATOM 1934 C C . VAL A 1 234 ? 5.038 4.133 3.356 1.00 44.72 234 VAL A C 1
ATOM 1936 O O . VAL A 1 234 ? 6.110 4.663 3.085 1.00 44.72 234 VAL A O 1
ATOM 1939 N N . TYR A 1 235 ? 4.014 4.832 3.844 1.00 46.94 235 TYR A N 1
ATOM 1940 C CA . TYR A 1 235 ? 4.185 6.186 4.369 1.00 46.94 235 TYR A CA 1
ATOM 1941 C C . TYR A 1 235 ? 4.521 6.105 5.858 1.00 46.94 235 TYR A C 1
ATOM 1943 O O . TYR A 1 235 ? 3.798 5.472 6.630 1.00 46.94 235 TYR A O 1
ATOM 1951 N N . TRP A 1 236 ? 5.609 6.757 6.278 1.00 44.69 236 TRP A N 1
ATOM 1952 C CA . TRP A 1 236 ? 5.869 6.988 7.700 1.00 44.69 236 TRP A CA 1
ATOM 1953 C C . TRP A 1 236 ? 4.646 7.671 8.319 1.00 44.69 236 TRP A C 1
ATOM 1955 O O . TRP A 1 236 ? 4.249 8.750 7.889 1.00 44.69 236 TRP A O 1
ATOM 1965 N N . GLY A 1 237 ? 4.029 7.014 9.300 1.00 56.81 237 GLY A N 1
ATOM 1966 C CA . GLY A 1 237 ? 2.849 7.534 9.987 1.00 56.81 237 GLY A CA 1
ATOM 1967 C C . GLY A 1 237 ? 1.496 7.222 9.342 1.00 56.81 237 GLY A C 1
ATOM 1968 O O . GLY A 1 237 ? 0.481 7.688 9.847 1.00 56.81 237 GLY A O 1
ATOM 1969 N N . PHE A 1 238 ? 1.430 6.396 8.294 1.00 65.00 238 PHE A N 1
ATOM 1970 C CA . PHE A 1 238 ? 0.159 5.925 7.737 1.00 65.00 238 PHE A CA 1
ATOM 1971 C C . PHE A 1 238 ? 0.010 4.405 7.829 1.00 65.00 238 PHE A C 1
ATOM 1973 O O . PHE A 1 238 ? 0.936 3.653 7.531 1.00 65.00 238 PHE A O 1
ATOM 1980 N N . MET A 1 239 ? -1.186 3.951 8.201 1.00 72.38 239 MET A N 1
ATOM 1981 C CA . MET A 1 239 ? -1.548 2.538 8.274 1.00 72.38 239 MET A CA 1
ATOM 1982 C C . MET A 1 239 ? -2.623 2.212 7.231 1.00 72.38 239 MET A C 1
ATOM 1984 O O . MET A 1 239 ? -3.788 2.564 7.400 1.00 72.38 239 MET A O 1
ATOM 1988 N N . ASP A 1 240 ? -2.279 1.502 6.157 1.00 72.50 240 ASP A N 1
ATOM 1989 C CA . ASP A 1 240 ? -3.279 1.030 5.191 1.00 72.50 240 ASP A CA 1
ATOM 1990 C C . ASP A 1 240 ? -4.078 -0.135 5.784 1.00 72.50 240 ASP A C 1
ATOM 1992 O O . ASP A 1 240 ? -3.541 -1.222 5.905 1.00 72.50 240 ASP A O 1
ATOM 1996 N N . LEU A 1 241 ? -5.358 0.026 6.106 1.00 78.19 241 LEU A N 1
ATOM 1997 C CA . LEU A 1 241 ? -6.234 -1.043 6.604 1.00 78.19 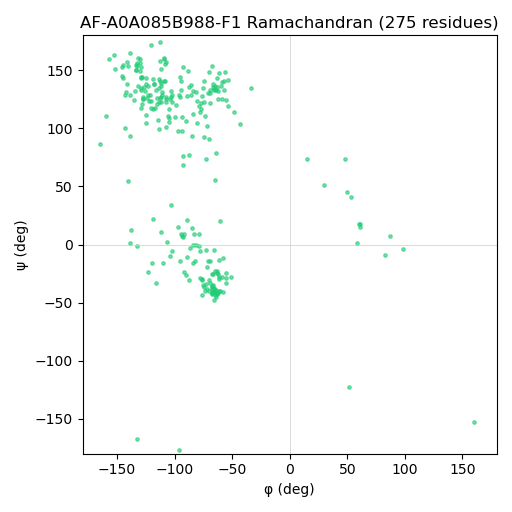241 LEU A CA 1
ATOM 1998 C C . LEU A 1 241 ? -7.026 -1.745 5.486 1.00 78.19 241 LEU A C 1
ATOM 2000 O O . LEU A 1 241 ? -7.881 -2.587 5.769 1.00 78.19 241 LEU A O 1
ATOM 2004 N N . THR A 1 242 ? -6.765 -1.428 4.214 1.00 73.81 242 THR A N 1
ATOM 2005 C CA . THR A 1 242 ? -7.550 -1.935 3.080 1.00 73.81 242 THR A CA 1
ATOM 2006 C C . THR A 1 242 ? -7.549 -3.456 3.010 1.00 73.81 242 THR A C 1
ATOM 2008 O O . THR A 1 242 ? -6.503 -4.092 2.907 1.00 73.81 242 THR A O 1
ATOM 2011 N N . GLY A 1 243 ? -8.741 -4.050 2.992 1.00 72.75 243 GLY A N 1
ATOM 2012 C CA . GLY A 1 243 ? -8.931 -5.495 2.904 1.00 72.75 243 GLY A CA 1
ATOM 2013 C C . GLY A 1 243 ? -8.827 -6.233 4.239 1.00 72.75 243 GLY A C 1
ATOM 2014 O O . GLY A 1 243 ? -9.205 -7.407 4.277 1.00 72.75 243 GLY A O 1
ATOM 2015 N N . ILE A 1 244 ? -8.409 -5.569 5.327 1.00 78.94 244 ILE A N 1
ATOM 2016 C CA . ILE A 1 244 ? -8.449 -6.167 6.665 1.00 78.94 244 ILE A CA 1
ATOM 2017 C C . ILE A 1 244 ? -9.907 -6.366 7.069 1.00 78.94 244 ILE A C 1
ATOM 2019 O O . ILE A 1 244 ? -10.756 -5.485 6.893 1.00 78.94 244 ILE A O 1
ATOM 2023 N N . LYS A 1 245 ? -10.182 -7.542 7.632 1.00 86.50 245 LYS A N 1
ATOM 2024 C CA . LYS A 1 245 ? -11.509 -7.933 8.092 1.00 86.50 245 LYS A CA 1
ATOM 2025 C C . LYS A 1 245 ? -11.574 -7.963 9.608 1.00 86.50 245 LYS A C 1
ATOM 2027 O O . LYS A 1 245 ? -10.663 -8.461 10.271 1.00 86.50 245 LYS A O 1
ATOM 2032 N N . PHE A 1 246 ? -12.692 -7.506 10.147 1.00 89.75 246 PHE A N 1
ATOM 2033 C CA . PHE A 1 246 ? -12.975 -7.566 11.570 1.00 89.75 246 PHE A CA 1
ATOM 2034 C C . PHE A 1 246 ? -14.347 -8.179 11.819 1.00 89.75 246 PHE A C 1
ATOM 2036 O O . PHE A 1 246 ? -15.339 -7.789 11.213 1.00 89.75 246 PHE A O 1
ATOM 2043 N N . GLN A 1 247 ? -14.403 -9.114 12.755 1.00 91.75 247 GLN A N 1
ATOM 2044 C CA . GLN A 1 247 ? -15.633 -9.596 13.347 1.00 91.75 247 GLN A CA 1
ATOM 2045 C C . GLN A 1 247 ? -16.117 -8.559 14.364 1.00 91.75 247 GLN A C 1
ATOM 2047 O O . GLN A 1 247 ? -15.462 -8.294 15.377 1.00 91.75 247 GLN A O 1
ATOM 2052 N N . LYS A 1 248 ? -17.281 -7.977 14.101 1.00 89.50 248 LYS A N 1
ATOM 2053 C CA . LYS A 1 248 ? -17.947 -7.030 14.985 1.00 89.50 248 LYS A CA 1
ATOM 2054 C C . LYS A 1 248 ? -18.973 -7.755 15.852 1.00 89.50 248 LYS A C 1
ATOM 2056 O O . LYS A 1 248 ? -19.673 -8.652 15.396 1.00 89.50 248 LYS A O 1
ATOM 2061 N N . ASN A 1 249 ? -19.111 -7.318 17.098 1.00 87.62 249 ASN A N 1
ATOM 2062 C CA . ASN A 1 249 ? -20.332 -7.519 17.877 1.00 87.62 249 ASN A CA 1
ATOM 2063 C C . ASN A 1 249 ? -20.748 -6.190 18.545 1.00 87.62 249 ASN A C 1
ATOM 2065 O O . ASN A 1 249 ? -20.265 -5.110 18.182 1.00 87.62 249 ASN A O 1
ATOM 2069 N N . ASP A 1 250 ? -21.675 -6.232 19.500 1.00 83.94 250 ASP A N 1
ATOM 2070 C CA . ASP A 1 250 ? -22.177 -5.024 20.170 1.00 83.94 250 ASP A CA 1
ATOM 2071 C C . ASP A 1 250 ? -21.112 -4.257 20.972 1.00 83.94 250 ASP A C 1
ATOM 2073 O O . ASP A 1 250 ? -21.269 -3.052 21.196 1.00 83.94 250 ASP A O 1
ATOM 2077 N N . LYS A 1 251 ? -20.046 -4.938 21.411 1.00 88.06 251 LYS A N 1
ATOM 2078 C CA . LYS A 1 251 ? -19.047 -4.430 22.365 1.00 88.06 251 LYS A CA 1
ATOM 2079 C C . LYS A 1 251 ? -17.616 -4.451 21.850 1.00 88.06 251 LYS A C 1
ATOM 2081 O O . LYS A 1 251 ? -16.792 -3.704 22.366 1.00 88.06 251 LYS A O 1
ATOM 2086 N N . THR A 1 252 ? -17.303 -5.304 20.886 1.00 91.12 252 THR A N 1
ATOM 2087 C CA . THR A 1 252 ? -15.933 -5.540 20.447 1.00 91.12 252 THR A CA 1
ATOM 2088 C C . THR A 1 252 ? -15.816 -5.526 18.939 1.00 91.12 252 THR A C 1
ATOM 2090 O O . THR A 1 252 ? -16.760 -5.850 18.212 1.00 91.12 252 THR A O 1
ATOM 2093 N N . LEU A 1 253 ? -14.613 -5.197 18.496 1.00 90.00 253 LEU A N 1
ATOM 2094 C CA . LEU A 1 253 ? -14.177 -5.327 17.124 1.00 90.00 253 LEU A CA 1
ATOM 2095 C C . LEU A 1 253 ? -12.904 -6.175 17.124 1.00 90.00 253 LEU A C 1
ATOM 2097 O O . LEU A 1 253 ? -11.879 -5.774 17.670 1.00 90.00 253 LEU A O 1
ATOM 2101 N N . LYS A 1 254 ? -12.999 -7.386 16.576 1.00 90.31 254 LYS A N 1
ATOM 2102 C CA . LYS A 1 254 ? -11.929 -8.384 16.618 1.00 90.31 254 LYS A CA 1
ATOM 2103 C C . LYS A 1 254 ? -11.419 -8.666 15.223 1.00 90.31 254 LYS A C 1
ATOM 2105 O O . LYS A 1 254 ? -12.202 -9.018 14.347 1.00 90.31 254 LYS A O 1
ATOM 2110 N N . ARG A 1 255 ? -10.115 -8.545 15.009 1.00 87.12 255 ARG A N 1
ATOM 2111 C CA . ARG A 1 255 ? -9.517 -8.843 13.709 1.00 87.12 255 ARG A CA 1
ATOM 2112 C C . ARG A 1 255 ? -9.703 -10.320 13.351 1.00 87.12 255 ARG A C 1
ATOM 2114 O O . ARG A 1 255 ? -9.465 -11.202 14.175 1.00 87.12 255 ARG A O 1
ATOM 2121 N N . ILE A 1 256 ? -10.094 -10.585 12.110 1.00 86.50 256 ILE A N 1
ATOM 2122 C CA . ILE A 1 256 ? -10.084 -11.927 11.525 1.00 86.50 256 ILE A CA 1
ATOM 2123 C C . ILE A 1 256 ? -8.715 -12.099 10.868 1.00 86.50 256 ILE A C 1
ATOM 2125 O O . ILE A 1 256 ? -8.443 -11.480 9.842 1.00 86.50 256 ILE A O 1
ATOM 2129 N N . GLN A 1 257 ? -7.835 -12.891 11.482 1.00 79.81 257 GLN A N 1
ATOM 2130 C CA . GLN A 1 257 ? -6.492 -13.121 10.949 1.00 79.81 257 GLN A CA 1
ATOM 2131 C C . GLN A 1 257 ? -6.551 -13.945 9.655 1.00 79.81 257 GLN A C 1
ATOM 2133 O O . GLN A 1 257 ? -7.223 -14.975 9.597 1.00 79.81 257 GLN A O 1
ATOM 2138 N N . SER A 1 258 ? -5.822 -13.493 8.634 1.00 71.62 258 SER A N 1
ATOM 2139 C CA . SER A 1 258 ? -5.581 -14.227 7.389 1.00 71.62 258 SER A CA 1
ATOM 2140 C C . SER A 1 258 ? -4.109 -14.634 7.296 1.00 71.62 258 SER A C 1
ATOM 2142 O O . SER A 1 258 ? -3.235 -13.933 7.800 1.00 71.62 258 SER A O 1
ATOM 2144 N N . ALA A 1 259 ? -3.807 -15.743 6.620 1.00 62.12 259 ALA A N 1
ATOM 2145 C CA . ALA A 1 259 ? -2.421 -16.131 6.337 1.00 62.12 259 ALA A CA 1
ATOM 2146 C C . ALA A 1 259 ? -1.705 -15.126 5.406 1.00 62.12 259 ALA A C 1
ATOM 2148 O O . ALA A 1 259 ? -0.479 -15.006 5.449 1.00 62.12 259 ALA A O 1
ATOM 2149 N N . ASP A 1 260 ? -2.479 -14.367 4.625 1.00 53.22 260 ASP A N 1
ATOM 2150 C CA . ASP A 1 260 ? -1.991 -13.388 3.643 1.00 53.22 260 ASP A CA 1
ATOM 2151 C C . ASP A 1 260 ? -1.717 -11.996 4.251 1.00 53.22 260 ASP A C 1
ATOM 2153 O O . ASP A 1 260 ? -1.208 -11.096 3.590 1.00 53.22 260 ASP A O 1
ATOM 2157 N N . ASP A 1 261 ? -2.006 -11.810 5.540 1.00 61.00 261 ASP A N 1
ATOM 2158 C CA . ASP A 1 261 ? -1.989 -10.518 6.237 1.00 61.00 261 ASP A CA 1
ATOM 2159 C C . ASP A 1 261 ? -0.613 -10.149 6.845 1.00 61.00 261 ASP A C 1
ATOM 2161 O O . ASP A 1 261 ? -0.522 -9.325 7.765 1.00 61.00 261 ASP A O 1
ATOM 2165 N N . LYS A 1 262 ? 0.478 -10.753 6.348 1.00 57.00 262 LYS A N 1
ATOM 2166 C CA . LYS A 1 262 ? 1.834 -10.652 6.932 1.00 57.00 262 LYS A CA 1
ATOM 2167 C C . LYS A 1 262 ? 2.337 -9.214 7.102 1.00 57.00 262 LYS A C 1
ATOM 2169 O O . LYS A 1 262 ? 3.054 -8.935 8.058 1.00 57.00 262 LYS A O 1
ATOM 2174 N N . ARG A 1 263 ? 1.882 -8.286 6.252 1.00 55.94 263 ARG A N 1
ATOM 2175 C CA . ARG A 1 263 ? 2.235 -6.854 6.298 1.00 55.94 263 ARG A CA 1
ATOM 2176 C C . ARG A 1 263 ? 1.824 -6.122 7.586 1.00 55.94 263 ARG A C 1
ATOM 2178 O O . ARG A 1 263 ? 2.287 -5.017 7.823 1.00 55.94 263 ARG A O 1
ATOM 2185 N N . TYR A 1 264 ? 0.973 -6.726 8.419 1.00 58.22 264 TYR A N 1
ATOM 2186 C CA . TYR A 1 264 ? 0.482 -6.140 9.675 1.00 58.22 264 TYR A CA 1
ATOM 2187 C C . TYR A 1 264 ? 0.997 -6.848 10.929 1.00 58.22 264 TYR A C 1
ATOM 2189 O O . TYR A 1 264 ? 0.466 -6.632 12.018 1.00 58.22 264 TYR A O 1
ATOM 2197 N N . GLN A 1 265 ? 1.975 -7.746 10.794 1.00 56.16 265 GLN A N 1
ATOM 2198 C CA . GLN A 1 265 ? 2.556 -8.435 11.950 1.00 56.16 265 GLN A CA 1
ATOM 2199 C C . GLN A 1 265 ? 3.336 -7.476 12.861 1.00 56.16 265 GLN A C 1
ATOM 2201 O O . GLN A 1 265 ? 3.424 -7.724 14.060 1.00 56.16 265 GLN A O 1
ATOM 2206 N N . SER A 1 266 ? 3.836 -6.363 12.317 1.00 51.31 266 SER A N 1
ATOM 2207 C CA . SER A 1 266 ? 4.589 -5.339 13.048 1.00 51.31 266 SER A CA 1
ATOM 2208 C C . SER A 1 266 ? 3.720 -4.419 13.918 1.00 51.31 266 SER A C 1
ATOM 2210 O O . SER A 1 266 ? 4.191 -3.966 14.958 1.00 51.31 266 SER A O 1
ATOM 2212 N N . SER A 1 267 ? 2.453 -4.167 13.558 1.00 56.56 267 SER A N 1
ATOM 2213 C CA . SER A 1 267 ? 1.522 -3.398 14.403 1.00 56.56 267 SER A CA 1
ATOM 2214 C C . SER A 1 267 ? 0.860 -4.331 15.416 1.00 56.56 267 SER A C 1
ATOM 2216 O O . SER A 1 267 ? -0.153 -4.986 15.148 1.00 56.56 267 SER A O 1
ATOM 2218 N N . GLY A 1 268 ? 1.460 -4.415 16.606 1.00 58.97 268 GLY A N 1
ATOM 2219 C CA . GLY A 1 268 ? 0.920 -5.176 17.734 1.00 58.97 268 GLY A CA 1
ATOM 2220 C C . GLY A 1 268 ? -0.511 -4.760 18.098 1.00 58.97 268 GLY A C 1
ATOM 2221 O O . GLY A 1 268 ? -1.321 -5.619 18.445 1.00 58.97 268 GLY A O 1
ATOM 2222 N N . ALA A 1 269 ? -0.857 -3.479 17.922 1.00 60.75 269 ALA A N 1
ATOM 2223 C CA . ALA A 1 269 ? -2.185 -2.943 18.201 1.00 60.75 269 ALA A CA 1
ATOM 2224 C C . ALA A 1 269 ? -3.288 -3.541 17.310 1.00 60.75 269 ALA A C 1
ATOM 2226 O O . ALA A 1 269 ? -4.371 -3.855 17.809 1.00 60.75 269 ALA A O 1
ATOM 2227 N N . LEU A 1 270 ? -3.015 -3.768 16.018 1.00 67.62 270 LEU A N 1
ATOM 2228 C CA . LEU A 1 270 ? -3.962 -4.394 15.082 1.00 67.62 270 LEU A CA 1
ATOM 2229 C C . LEU A 1 270 ? -4.221 -5.880 15.375 1.00 67.62 270 LEU A C 1
ATOM 2231 O O . LEU A 1 270 ? -5.176 -6.453 14.850 1.00 67.62 270 LEU A O 1
ATOM 2235 N N . ASN A 1 271 ? -3.392 -6.517 16.205 1.00 66.25 271 ASN A N 1
ATOM 2236 C CA . ASN A 1 271 ? -3.543 -7.917 16.606 1.00 66.25 271 ASN A CA 1
ATOM 2237 C C . ASN A 1 271 ? -4.328 -8.097 17.916 1.00 66.25 271 ASN A C 1
ATOM 2239 O O . ASN A 1 271 ? -4.415 -9.215 18.426 1.00 66.25 271 ASN A O 1
ATOM 2243 N N . LEU A 1 272 ? -4.911 -7.022 18.452 1.00 68.12 272 LEU A N 1
ATOM 2244 C CA . LEU A 1 272 ? -5.653 -7.031 19.709 1.00 68.12 272 LEU A CA 1
ATOM 2245 C C . LEU A 1 272 ? -7.162 -6.866 19.499 1.00 68.12 272 LEU A C 1
ATOM 2247 O O . LEU A 1 272 ? -7.640 -6.393 18.467 1.00 68.12 272 LEU A O 1
ATOM 2251 N N . ASP A 1 273 ? -7.920 -7.260 20.522 1.00 83.31 273 ASP A N 1
ATOM 2252 C CA . ASP A 1 273 ? -9.362 -7.051 20.575 1.00 83.31 273 ASP A CA 1
ATOM 2253 C C . ASP A 1 273 ? -9.645 -5.585 20.941 1.00 83.31 273 ASP A C 1
ATOM 2255 O O . ASP A 1 273 ? -9.232 -5.097 21.998 1.00 83.31 273 ASP A O 1
ATOM 2259 N N . PHE A 1 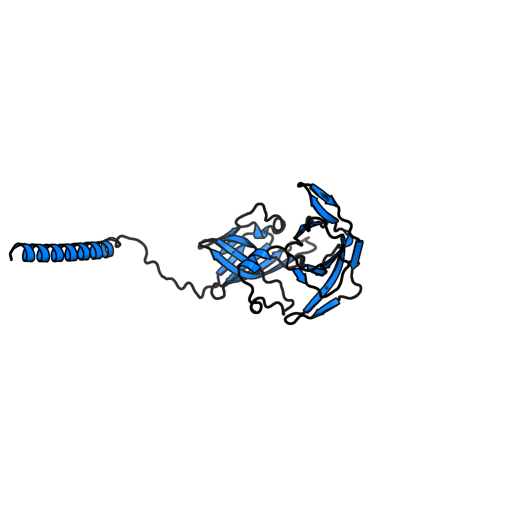274 ? -10.375 -4.879 20.079 1.00 89.56 274 PHE A N 1
ATOM 2260 C CA . PHE A 1 274 ? -10.822 -3.522 20.360 1.00 89.56 274 PHE A CA 1
ATOM 2261 C C . PHE A 1 274 ? -12.128 -3.542 21.151 1.00 89.56 274 PHE A C 1
ATOM 2263 O O . PHE A 1 274 ? -13.059 -4.277 20.811 1.00 89.56 274 PHE A O 1
ATOM 2270 N N . ILE A 1 275 ? -12.232 -2.684 22.165 1.00 90.94 275 ILE A N 1
ATOM 2271 C CA . ILE A 1 275 ? -13.417 -2.534 23.013 1.00 90.94 275 ILE A CA 1
ATOM 2272 C C . ILE A 1 275 ? -14.086 -1.190 22.746 1.00 90.94 275 ILE A C 1
ATOM 2274 O O . ILE A 1 275 ? -13.445 -0.138 22.746 1.00 90.94 275 ILE A O 1
ATOM 2278 N N . LYS A 1 276 ? -15.400 -1.235 22.547 1.00 90.62 276 LYS A N 1
ATOM 2279 C CA . LYS A 1 276 ? -16.248 -0.061 22.369 1.00 90.62 276 LYS A CA 1
ATOM 2280 C C . LYS A 1 276 ? -16.231 0.831 23.615 1.00 90.62 276 LYS A C 1
ATOM 2282 O O . LYS A 1 276 ? -16.405 0.322 24.722 1.00 90.62 276 LYS A O 1
ATOM 2287 N N . GLN A 1 277 ? -16.033 2.130 23.410 1.00 87.19 277 GLN A N 1
ATOM 2288 C CA . GLN A 1 277 ? -16.090 3.178 24.435 1.00 87.19 277 GLN A CA 1
ATOM 2289 C C . GLN A 1 277 ? -17.495 3.780 24.540 1.00 87.19 277 GLN A C 1
ATOM 2291 O O . GLN A 1 277 ? -18.211 3.820 23.509 1.00 87.19 277 GLN A O 1
#

Radius of gyration: 28.32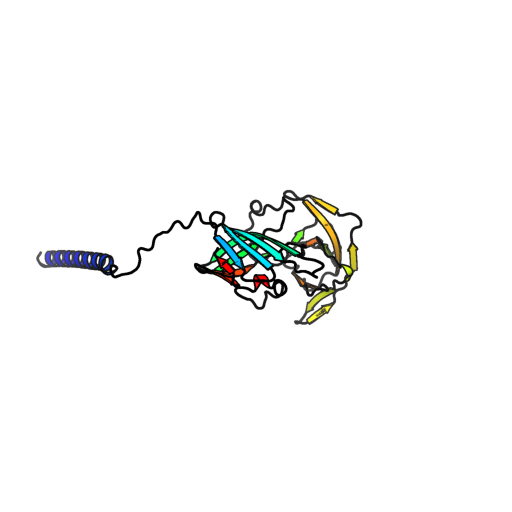 Å; Cα contacts (8 Å, |Δi|>4): 457; chains: 1; bounding box: 98×47×57 Å

pLDDT: mean 70.46, std 18.91, range [27.38, 96.94]

Secondary structure (DSSP, 8-state):
-HHHHHHHHHHHHHHHHHHHHHHHHHHTT-SS--------TTS-EEEEEE--SSEEEEEEEETTTTEEEEEEEE---TT-----EEEEEEEEEEETTEEEEEEEPSP-TT--GGGS---HHHHHHTTT--EEE------TTEEEEEES--TTGGG-EEEEEETTEEEEE-EEEEEEEEEEEEEE-SS-EEEEEEEEEEEPPTTSEEEEE-TTS-EEEEETTT---SEEEE-----TTB---TT-EEEE-SSEEEE---TT-GGGSS-GGGGS-EEE-